Protein AF-T1CDS5-F1 (afdb_monomer_lite)

InterPro domains:
  IPR010998 Integrase/recombinase, N-terminal [G3DSA:1.10.150.130] (103-238)
  IPR011010 DNA breaking-rejoining enzyme, catalytic core [SSF56349] (109-264)

Structure (mmCIF, N/CA/C/O backbone):
data_AF-T1CDS5-F1
#
_entry.id   AF-T1CDS5-F1
#
loop_
_atom_site.group_PDB
_atom_site.id
_atom_site.type_symbol
_atom_site.label_atom_id
_atom_site.label_alt_id
_atom_site.label_comp_id
_atom_site.label_asym_id
_atom_site.label_entity_id
_atom_site.label_seq_id
_atom_site.pdbx_PDB_ins_code
_atom_site.Cartn_x
_atom_site.Cartn_y
_atom_site.Cartn_z
_atom_site.occupancy
_atom_site.B_iso_or_equiv
_atom_site.auth_seq_id
_atom_site.auth_comp_id
_atom_site.auth_asym_id
_atom_site.auth_atom_id
_atom_site.pdbx_PDB_model_num
ATOM 1 N N . MET A 1 1 ? -20.587 27.239 33.471 1.00 34.53 1 MET A N 1
ATOM 2 C CA . MET A 1 1 ? -19.613 26.128 33.348 1.00 34.53 1 MET A CA 1
ATOM 3 C C . MET A 1 1 ? -20.374 24.815 33.202 1.00 34.53 1 MET A C 1
ATOM 5 O O . MET A 1 1 ? -21.173 24.496 34.073 1.00 34.53 1 MET A O 1
ATOM 9 N N . ALA A 1 2 ? -20.212 24.091 32.090 1.00 36.53 2 ALA A N 1
ATOM 10 C CA . ALA A 1 2 ? -20.943 22.845 31.849 1.00 36.53 2 ALA A CA 1
ATOM 11 C C . ALA A 1 2 ? -20.457 21.738 32.805 1.00 36.53 2 ALA A C 1
ATOM 13 O O . ALA A 1 2 ? -19.278 21.387 32.801 1.00 36.53 2 ALA A O 1
ATOM 14 N N . ARG A 1 3 ? -21.357 21.190 33.635 1.00 37.50 3 ARG A N 1
ATOM 15 C CA . ARG A 1 3 ? -21.069 20.029 34.494 1.00 37.50 3 ARG A CA 1
ATOM 16 C C . ARG A 1 3 ? -20.672 18.844 33.614 1.00 37.50 3 ARG A C 1
ATOM 18 O O . ARG A 1 3 ? -21.508 18.305 32.890 1.00 37.50 3 ARG A O 1
ATOM 25 N N . ILE A 1 4 ? -19.426 18.392 33.730 1.00 45.84 4 ILE A N 1
ATOM 26 C CA . ILE A 1 4 ? -19.015 17.082 33.223 1.00 45.84 4 ILE A CA 1
ATOM 27 C C . ILE A 1 4 ? -19.778 16.043 34.048 1.00 45.84 4 ILE A C 1
ATOM 29 O O . ILE A 1 4 ? -19.489 15.813 35.222 1.00 45.84 4 ILE A O 1
ATOM 33 N N . ARG A 1 5 ? -20.820 15.453 33.459 1.00 48.72 5 ARG A N 1
ATOM 34 C CA . ARG A 1 5 ? -21.588 14.377 34.088 1.00 48.72 5 ARG A CA 1
ATOM 35 C C . ARG A 1 5 ? -20.645 13.180 34.249 1.00 48.72 5 ARG A C 1
ATOM 37 O O . ARG A 1 5 ? -20.272 12.577 33.246 1.00 48.72 5 ARG A O 1
ATOM 44 N N . LYS A 1 6 ? -20.236 12.850 35.482 1.00 54.59 6 LYS A N 1
ATOM 45 C CA . LYS A 1 6 ? -19.463 11.627 35.764 1.00 54.59 6 LYS A CA 1
ATOM 46 C C . LYS A 1 6 ? -20.231 10.431 35.193 1.00 54.59 6 LYS A C 1
ATOM 48 O O . LYS A 1 6 ? -21.370 10.178 35.590 1.00 54.59 6 LYS A O 1
ATOM 53 N N . SER A 1 7 ? -19.639 9.733 34.227 1.00 61.12 7 SER A N 1
ATOM 54 C CA . SER A 1 7 ? -20.196 8.482 33.713 1.00 61.12 7 SER A CA 1
ATOM 55 C C . SER A 1 7 ? -20.167 7.435 34.823 1.00 61.12 7 SER A C 1
ATOM 57 O O . SER A 1 7 ? -19.166 7.334 35.530 1.00 61.12 7 SER A O 1
ATOM 59 N N . ARG A 1 8 ? -21.243 6.657 34.974 1.00 70.00 8 ARG A N 1
ATOM 60 C CA . ARG A 1 8 ? -21.242 5.494 35.874 1.00 70.00 8 ARG A CA 1
ATOM 61 C C . ARG A 1 8 ? -20.205 4.475 35.394 1.00 70.00 8 ARG A C 1
ATOM 63 O O . ARG A 1 8 ? -20.005 4.347 34.186 1.00 70.00 8 ARG A O 1
ATOM 70 N N . SER A 1 9 ? -19.576 3.780 36.336 1.00 80.38 9 SER A N 1
ATOM 71 C CA . SER A 1 9 ? -18.598 2.736 36.031 1.00 80.38 9 SER A CA 1
ATOM 72 C C . SER A 1 9 ? -19.272 1.540 35.358 1.00 80.38 9 SER A C 1
ATOM 74 O O . SER A 1 9 ? -20.364 1.142 35.764 1.00 80.38 9 SER A O 1
ATOM 76 N N . LEU A 1 10 ? -18.646 1.009 34.307 1.00 88.00 10 LEU A N 1
ATOM 77 C CA . LEU A 1 10 ? -19.082 -0.192 33.572 1.00 88.00 10 LEU A CA 1
ATOM 78 C C . LEU A 1 10 ? -18.045 -1.325 33.655 1.00 88.00 10 LEU A C 1
ATOM 80 O O . LEU A 1 10 ? -18.228 -2.382 33.054 1.00 88.00 10 LEU A O 1
ATOM 84 N N . ASP A 1 11 ? -16.960 -1.082 34.378 1.00 86.50 11 ASP A N 1
ATOM 85 C CA . ASP A 1 11 ? -15.788 -1.936 34.535 1.00 86.50 11 ASP A CA 1
ATOM 86 C C . ASP A 1 11 ? -16.102 -3.253 35.253 1.00 86.50 11 ASP A C 1
ATOM 88 O O . ASP A 1 11 ? -15.735 -4.312 34.744 1.00 86.50 11 ASP A O 1
ATOM 92 N N . SER A 1 12 ? -16.832 -3.213 36.373 1.00 89.69 12 SER A N 1
ATOM 93 C CA . SER A 1 12 ? -17.162 -4.414 37.154 1.00 89.69 12 SER A CA 1
ATOM 94 C C . SER A 1 12 ? -18.574 -4.954 36.903 1.00 89.69 12 SER A C 1
ATOM 96 O O . SER A 1 12 ? -19.494 -4.232 36.502 1.00 89.69 12 SER A O 1
ATOM 98 N N . ARG A 1 13 ? -18.763 -6.252 37.172 1.00 91.44 13 ARG A N 1
ATOM 99 C CA . ARG A 1 13 ? -20.068 -6.928 37.075 1.00 91.44 13 ARG A CA 1
ATOM 100 C C . ARG A 1 13 ? -21.062 -6.351 38.073 1.00 91.44 13 ARG A C 1
ATOM 102 O O . ARG A 1 13 ? -22.216 -6.128 37.723 1.00 91.44 13 ARG A O 1
ATOM 109 N N . GLU A 1 14 ? -20.612 -6.053 39.288 1.00 89.81 14 GLU A N 1
ATOM 110 C CA . GLU A 1 14 ? -21.425 -5.474 40.360 1.00 89.81 14 GLU A CA 1
ATOM 111 C C . GLU A 1 14 ? -21.920 -4.079 39.968 1.00 89.81 14 GLU A C 1
ATOM 113 O O . GLU A 1 14 ? -23.107 -3.773 40.109 1.00 89.81 14 GLU A O 1
ATOM 118 N N . ALA A 1 15 ? -21.035 -3.255 39.394 1.00 90.44 15 ALA A N 1
ATOM 119 C CA . ALA A 1 15 ? -21.387 -1.924 38.913 1.00 90.44 15 ALA A CA 1
ATOM 120 C C . ALA A 1 15 ? -22.470 -1.992 37.828 1.00 90.44 15 ALA A C 1
ATOM 122 O O . ALA A 1 15 ? -23.428 -1.216 37.858 1.00 90.44 15 ALA A O 1
ATOM 123 N N . ARG A 1 16 ? -22.369 -2.960 36.906 1.00 92.00 16 ARG A N 1
ATOM 124 C CA . ARG A 1 16 ? -23.376 -3.194 35.860 1.00 92.00 16 ARG A CA 1
ATOM 125 C C . ARG A 1 16 ? -24.671 -3.798 36.405 1.00 92.00 16 ARG A C 1
ATOM 127 O O . ARG A 1 16 ? -25.761 -3.405 35.976 1.00 92.00 16 ARG A O 1
ATOM 134 N N . ALA A 1 17 ? -24.586 -4.683 37.395 1.00 90.06 17 ALA A N 1
ATOM 135 C CA . ALA A 1 17 ? -25.741 -5.263 38.073 1.00 90.06 17 ALA A CA 1
ATOM 136 C C . ALA A 1 17 ? -26.576 -4.192 38.794 1.00 90.06 17 ALA A C 1
ATOM 138 O O . ALA A 1 17 ? -27.804 -4.244 38.721 1.00 90.06 17 ALA A O 1
ATOM 139 N N . ALA A 1 18 ? -25.944 -3.170 39.377 1.00 90.38 18 ALA A N 1
ATOM 140 C CA . ALA A 1 18 ? -26.623 -2.049 40.033 1.00 90.38 18 ALA A CA 1
ATOM 141 C C . ALA A 1 18 ? -27.353 -1.086 39.067 1.00 90.38 18 ALA A C 1
ATOM 143 O O . ALA A 1 18 ? -28.105 -0.210 39.501 1.00 90.38 18 ALA A O 1
ATOM 144 N N . LEU A 1 19 ? -27.155 -1.207 37.748 1.00 90.00 19 LEU A N 1
ATOM 145 C CA . LEU A 1 19 ? -27.822 -0.352 36.763 1.00 90.00 19 LEU A CA 1
ATOM 146 C C . LEU A 1 19 ? -29.289 -0.750 36.551 1.00 90.00 19 LEU A C 1
ATOM 148 O O . LEU A 1 19 ? -29.650 -1.927 36.545 1.00 90.00 19 LEU A O 1
ATOM 152 N N . SER A 1 20 ? -30.145 0.239 36.305 1.00 89.56 20 SER A N 1
ATOM 153 C CA . SER A 1 20 ? -31.552 0.020 35.958 1.00 89.56 20 SER A CA 1
ATOM 154 C C . SER A 1 20 ? -31.678 -0.453 34.505 1.00 89.56 20 SER A C 1
ATOM 156 O O . SER A 1 20 ? -31.005 0.063 33.615 1.00 89.56 20 SER A O 1
ATOM 158 N N . ALA A 1 21 ? -32.548 -1.423 34.228 1.00 89.44 21 ALA A N 1
ATOM 159 C CA . ALA A 1 21 ? -32.822 -1.812 32.845 1.00 89.44 21 ALA A CA 1
ATOM 160 C C . ALA A 1 21 ? -33.552 -0.673 32.108 1.00 89.44 21 ALA A C 1
ATOM 162 O O . ALA A 1 21 ? -34.511 -0.110 32.632 1.00 89.44 21 ALA A O 1
ATOM 163 N N . ARG A 1 22 ? -33.088 -0.319 30.904 1.00 89.38 22 ARG A N 1
ATOM 164 C CA . ARG A 1 22 ? -33.673 0.738 30.061 1.00 89.38 22 ARG A CA 1
ATOM 165 C C . ARG A 1 22 ? -33.318 0.523 28.586 1.00 89.38 22 ARG A C 1
ATOM 167 O O . ARG A 1 22 ? -32.341 -0.160 28.285 1.00 89.38 22 ARG A O 1
ATOM 174 N N . GLN A 1 23 ? -34.087 1.137 27.685 1.00 86.75 23 GLN A N 1
ATOM 175 C CA . GLN A 1 23 ? -33.856 1.054 26.234 1.00 86.75 23 GLN A CA 1
ATOM 176 C C . GLN A 1 23 ? -32.529 1.713 25.822 1.00 86.75 23 GLN A C 1
ATOM 178 O O . GLN A 1 23 ? -31.729 1.131 25.084 1.00 86.75 23 GLN A O 1
ATOM 183 N N . GLU A 1 24 ? -32.266 2.907 26.358 1.00 90.06 24 GLU A N 1
ATOM 184 C CA . GLU A 1 24 ? -31.061 3.676 26.048 1.00 90.06 24 GLU A CA 1
ATOM 185 C C . GLU A 1 24 ? -29.820 3.059 26.715 1.00 90.06 24 GLU A C 1
ATOM 187 O O . GLU A 1 24 ? -29.781 2.945 27.945 1.00 90.06 24 GLU A O 1
ATOM 192 N N . PRO A 1 25 ? -28.761 2.694 25.976 1.00 94.00 25 PRO A N 1
ATOM 193 C CA . PRO A 1 25 ? -27.558 2.148 26.591 1.00 94.00 25 PRO A CA 1
ATOM 194 C C . PRO A 1 25 ? -26.909 3.115 27.594 1.00 94.00 25 PRO A C 1
ATOM 196 O O . PRO A 1 25 ? -27.050 4.340 27.541 1.00 94.00 25 PRO A O 1
ATOM 199 N N . TYR A 1 26 ? -26.187 2.566 28.561 1.00 93.81 26 TYR A N 1
ATOM 200 C CA . TYR A 1 26 ? -25.276 3.333 29.399 1.00 93.81 26 TYR A CA 1
ATOM 201 C C . TYR A 1 26 ? -23.994 3.572 28.615 1.00 93.81 26 TYR A C 1
ATOM 203 O O . TYR A 1 26 ? -23.205 2.654 28.426 1.00 93.81 26 TYR A O 1
ATOM 211 N N . TRP A 1 27 ? -23.818 4.798 28.131 1.00 93.50 27 TRP A N 1
ATOM 212 C CA . TRP A 1 27 ? -22.658 5.184 27.336 1.00 93.50 27 TRP A CA 1
ATOM 213 C C . TRP A 1 27 ? -21.505 5.669 28.209 1.00 93.50 27 TRP A C 1
ATOM 215 O O . TRP A 1 27 ? -21.685 6.499 29.103 1.00 93.50 27 TRP A O 1
ATOM 225 N N . HIS A 1 28 ? -20.310 5.205 27.876 1.00 92.50 28 HIS A N 1
ATOM 226 C CA . HIS A 1 28 ? -19.036 5.676 28.386 1.00 92.50 28 HIS A CA 1
ATOM 227 C C . HIS A 1 28 ? -18.161 6.095 27.201 1.00 92.50 28 HIS A C 1
ATOM 229 O O . HIS A 1 28 ? -18.086 5.404 26.184 1.00 92.50 28 HIS A O 1
ATOM 235 N N . ARG A 1 29 ? -17.544 7.274 27.290 1.00 92.50 29 ARG A N 1
ATOM 236 C CA . ARG A 1 29 ? -16.698 7.801 26.215 1.00 92.50 29 ARG A CA 1
ATOM 237 C C . ARG A 1 29 ? -15.316 7.168 26.320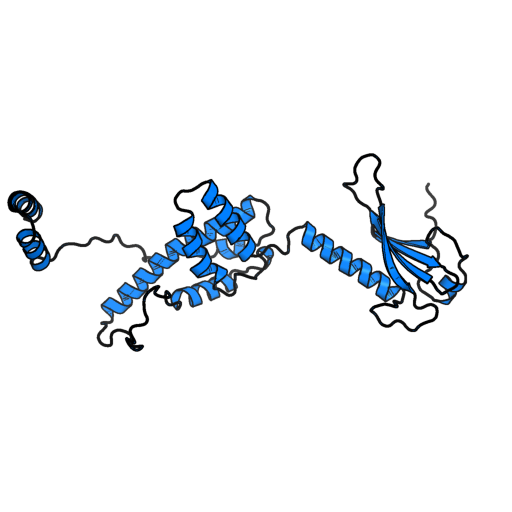 1.00 92.50 29 ARG A C 1
ATOM 239 O O . ARG A 1 29 ? -14.694 7.306 27.364 1.00 92.50 29 ARG A O 1
ATOM 246 N N . ILE A 1 30 ? -14.848 6.541 25.243 1.00 91.69 30 ILE A N 1
ATOM 247 C CA . ILE A 1 30 ? -13.467 6.051 25.148 1.00 91.69 30 ILE A CA 1
ATOM 248 C C . ILE A 1 30 ? -12.582 7.196 24.642 1.00 91.69 30 ILE A C 1
ATOM 250 O O . ILE A 1 30 ? -11.654 7.613 25.322 1.00 91.69 30 ILE A O 1
ATOM 254 N N . GLU A 1 31 ? -12.952 7.775 23.498 1.00 90.25 31 GLU A N 1
ATOM 255 C CA . GLU A 1 31 ? -12.249 8.880 22.837 1.00 90.25 31 GLU A CA 1
ATOM 256 C C . GLU A 1 31 ? -13.256 9.881 22.248 1.00 90.25 31 GLU A C 1
ATOM 258 O O . GLU A 1 31 ? -14.477 9.697 22.318 1.00 90.25 31 GLU A O 1
ATOM 263 N N . GLN A 1 32 ? -12.774 10.986 21.677 1.00 88.88 32 GLN A N 1
ATOM 264 C CA . GLN A 1 32 ? -13.652 11.942 21.009 1.00 88.88 32 GLN A CA 1
ATOM 265 C C . GLN A 1 32 ? -14.406 11.264 19.856 1.00 88.88 32 GLN A C 1
ATOM 267 O O . GLN A 1 32 ? -13.814 10.762 18.910 1.00 88.88 32 GLN A O 1
ATOM 272 N N . GLY A 1 33 ? -15.739 11.251 19.941 1.00 90.50 33 GLY A N 1
ATOM 273 C CA . GLY A 1 33 ? -16.584 10.628 18.924 1.00 90.50 33 GLY A CA 1
ATOM 274 C C . GLY A 1 33 ? -16.651 9.098 18.982 1.00 90.50 33 GLY A C 1
ATOM 275 O O . GLY A 1 33 ? -17.345 8.531 18.145 1.00 90.50 33 GLY A O 1
ATOM 276 N N . LEU A 1 34 ? -16.019 8.428 19.955 1.00 94.94 34 LEU A N 1
ATOM 277 C CA . LEU A 1 34 ? -16.056 6.969 20.113 1.00 94.94 34 LEU A CA 1
ATOM 278 C C . LEU A 1 34 ? -16.478 6.574 21.534 1.00 94.94 34 LEU A C 1
ATOM 280 O O . LEU A 1 34 ? -15.868 6.976 22.527 1.00 94.94 34 LEU A O 1
ATOM 284 N N . PHE A 1 35 ? -17.535 5.773 21.634 1.00 95.19 35 PHE A N 1
ATOM 285 C CA . PHE A 1 35 ? -18.162 5.407 22.901 1.00 95.19 35 PHE A CA 1
ATOM 286 C C . PHE A 1 35 ? -18.392 3.901 22.983 1.00 95.19 35 PHE A C 1
ATOM 288 O O . PHE A 1 35 ? -18.786 3.273 21.999 1.00 95.19 35 PHE A O 1
ATOM 295 N N . ILE A 1 36 ? -18.230 3.357 24.186 1.00 96.19 36 ILE A N 1
ATOM 296 C CA . ILE A 1 36 ? -18.706 2.027 24.562 1.00 96.19 36 ILE A CA 1
ATOM 297 C C . ILE A 1 36 ? -20.038 2.163 25.293 1.00 96.19 36 ILE A C 1
ATOM 299 O O . ILE A 1 36 ? -20.219 3.042 26.134 1.00 96.19 36 ILE A O 1
ATOM 303 N N . GLY A 1 37 ? -20.996 1.322 24.936 1.00 95.56 37 GLY A N 1
ATOM 304 C CA . GLY A 1 37 ? -22.330 1.288 25.512 1.00 95.56 37 GLY A CA 1
ATOM 305 C C . GLY A 1 37 ? -22.596 -0.039 26.186 1.00 95.56 37 GLY A C 1
ATOM 306 O O . GLY A 1 37 ? -22.258 -1.085 25.644 1.00 95.56 37 GLY A O 1
ATOM 307 N N . TYR A 1 38 ? -23.257 -0.002 27.333 1.00 96.19 38 TYR A N 1
ATOM 308 C CA . TYR A 1 38 ? -23.805 -1.186 27.978 1.00 96.19 38 TYR A CA 1
ATOM 309 C C . TYR A 1 38 ? -25.329 -1.112 27.979 1.00 96.19 38 TYR A C 1
ATOM 311 O O . TYR A 1 38 ? -25.913 -0.209 28.585 1.00 96.19 38 TYR A O 1
ATOM 319 N N . ARG A 1 39 ? -25.996 -2.052 27.308 1.00 95.44 39 ARG A N 1
ATOM 320 C CA . ARG A 1 39 ? -27.457 -2.190 27.380 1.00 95.44 39 ARG A CA 1
ATOM 321 C C . ARG A 1 39 ? -27.799 -3.378 28.264 1.00 95.44 39 ARG A C 1
ATOM 323 O O . ARG A 1 39 ? -27.509 -4.517 27.905 1.00 95.44 39 ARG A O 1
ATOM 330 N N . LYS A 1 40 ? -28.441 -3.105 29.400 1.00 93.06 40 LYS A N 1
ATOM 331 C CA . LYS A 1 40 ? -28.923 -4.136 30.321 1.00 93.06 40 LYS A CA 1
ATOM 332 C C . LYS A 1 40 ? -30.217 -4.756 29.796 1.00 93.06 40 LYS A C 1
ATOM 334 O O . LYS A 1 40 ? -31.147 -4.027 29.455 1.00 93.06 40 LYS A O 1
ATOM 339 N N . SER A 1 41 ? -30.290 -6.085 29.782 1.00 87.19 41 SER A N 1
ATOM 340 C CA . SER A 1 41 ? -31.514 -6.841 29.494 1.00 87.19 41 SER A CA 1
ATOM 341 C C . SER A 1 41 ? -31.820 -7.831 30.624 1.00 87.19 41 SER A C 1
ATOM 343 O O . SER A 1 41 ? -31.003 -8.015 31.526 1.00 87.19 41 SER A O 1
ATOM 345 N N . LYS A 1 42 ? -32.991 -8.482 30.572 1.00 81.00 42 LYS A N 1
ATOM 346 C CA . LYS A 1 42 ? -33.364 -9.537 31.532 1.00 81.00 42 LYS A CA 1
ATOM 347 C C . LYS A 1 42 ? -32.460 -10.777 31.445 1.00 81.00 42 LYS A C 1
ATOM 349 O O . LYS A 1 42 ? -32.324 -11.474 32.438 1.00 81.00 42 LYS A O 1
ATOM 354 N N . ALA A 1 43 ? -31.848 -11.035 30.287 1.00 79.38 43 ALA A N 1
ATOM 355 C CA . ALA A 1 43 ? -31.017 -12.215 30.025 1.00 79.38 43 ALA A CA 1
ATOM 356 C C . ALA A 1 43 ? -29.501 -11.945 30.152 1.00 79.38 43 ALA A C 1
ATOM 358 O O . ALA A 1 43 ? -28.688 -12.790 29.787 1.00 79.38 43 ALA A O 1
ATOM 359 N N . GLY A 1 44 ? -29.113 -10.759 30.629 1.00 82.81 44 GLY A N 1
ATOM 360 C CA . GLY A 1 44 ? -27.726 -10.287 30.656 1.00 82.81 44 GLY A CA 1
ATOM 361 C C . GLY A 1 44 ? -27.511 -9.059 29.775 1.00 82.81 44 GLY A C 1
ATOM 362 O O . GLY A 1 44 ? -28.362 -8.683 28.960 1.00 82.81 44 GLY A O 1
ATOM 363 N N . GLY A 1 45 ? -26.398 -8.366 29.980 1.00 92.75 45 GLY A N 1
ATOM 364 C CA . GLY A 1 45 ? -26.085 -7.156 29.239 1.00 92.75 45 GLY A CA 1
ATOM 365 C C . GLY A 1 45 ? -25.400 -7.397 27.898 1.00 92.75 45 GLY A C 1
ATOM 366 O O . GLY A 1 45 ? -24.833 -8.455 27.627 1.00 92.75 45 GLY A O 1
ATOM 367 N N . ARG A 1 46 ? -25.437 -6.372 27.046 1.00 95.88 46 ARG A N 1
ATOM 368 C CA . ARG A 1 46 ? -24.756 -6.354 25.749 1.00 95.88 46 ARG A CA 1
ATOM 369 C C . ARG A 1 46 ? -23.867 -5.127 25.627 1.00 95.88 46 ARG A C 1
ATOM 371 O O . ARG A 1 46 ? -24.286 -4.025 25.988 1.00 95.88 46 ARG A O 1
ATOM 378 N N . TRP A 1 47 ? -22.683 -5.321 25.058 1.00 97.31 47 TRP A N 1
ATOM 379 C CA . TRP A 1 47 ? -21.799 -4.248 24.631 1.00 97.31 47 TRP A CA 1
ATOM 380 C C . TRP A 1 47 ? -22.241 -3.693 23.280 1.00 97.31 47 TRP A C 1
ATOM 382 O O . TRP A 1 47 ? -22.536 -4.435 22.340 1.00 97.31 47 TRP A O 1
ATOM 392 N N . LEU A 1 48 ? -22.257 -2.372 23.179 1.00 97.19 48 LEU A N 1
ATOM 393 C CA . LEU A 1 48 ? -22.480 -1.617 21.957 1.00 97.19 48 LEU A CA 1
ATOM 394 C C . LEU A 1 48 ? -21.306 -0.670 21.739 1.00 97.19 48 LEU A C 1
ATOM 396 O O . LEU A 1 48 ? -20.647 -0.243 22.684 1.00 97.19 48 LEU A O 1
ATOM 400 N N . VAL A 1 49 ? -21.077 -0.302 20.489 1.00 96.88 49 VAL A N 1
ATOM 401 C CA . VAL A 1 49 ? -20.182 0.786 20.112 1.00 96.88 49 VAL A CA 1
ATOM 402 C C . VAL A 1 49 ? -21.009 1.882 19.466 1.00 96.88 49 VAL A C 1
ATOM 404 O O . VAL A 1 49 ? -21.909 1.596 18.678 1.00 96.88 49 VAL A O 1
ATOM 407 N N . ARG A 1 50 ? -20.705 3.136 19.796 1.00 95.38 50 ARG A N 1
ATOM 408 C CA . ARG A 1 50 ? -21.257 4.301 19.110 1.00 95.38 50 ARG A CA 1
ATOM 409 C C . ARG A 1 50 ? -20.130 5.161 18.577 1.00 95.38 50 ARG A C 1
ATOM 411 O O . ARG A 1 50 ? -19.247 5.560 19.335 1.00 95.38 50 ARG A O 1
ATOM 418 N N . ARG A 1 51 ? -20.183 5.460 17.281 1.00 92.81 51 ARG A N 1
ATOM 419 C CA . ARG A 1 51 ? -19.176 6.262 16.584 1.00 92.81 51 ARG A CA 1
ATOM 420 C C . ARG A 1 51 ? -19.810 7.473 15.917 1.00 92.81 51 ARG A C 1
ATOM 422 O O . ARG A 1 51 ? -20.853 7.357 15.281 1.00 92.81 51 ARG A O 1
ATOM 429 N N . TYR A 1 52 ? -19.160 8.619 16.061 1.00 91.06 52 TYR A N 1
ATOM 430 C CA . TYR A 1 52 ? -19.493 9.849 15.360 1.00 91.06 52 TYR A CA 1
ATOM 431 C C . TYR A 1 52 ? -19.150 9.733 13.872 1.00 91.06 52 TYR A C 1
ATOM 433 O O . TYR A 1 52 ? -18.059 9.289 13.514 1.00 91.06 52 TYR A O 1
ATOM 441 N N . ARG A 1 53 ? -20.072 10.154 13.010 1.00 87.69 53 ARG A N 1
ATOM 442 C CA . ARG A 1 53 ? -19.887 10.241 11.563 1.00 87.69 53 ARG A CA 1
ATOM 443 C C . ARG A 1 53 ? -19.798 11.712 11.157 1.00 87.69 53 ARG A C 1
ATOM 445 O O . ARG A 1 53 ? -20.832 12.375 11.102 1.00 87.69 53 ARG A O 1
ATOM 452 N N . PRO A 1 54 ? -18.592 12.235 10.870 1.00 79.88 54 PRO A N 1
ATOM 453 C CA . PRO A 1 54 ? -18.431 13.636 10.484 1.00 79.88 54 PRO A CA 1
ATOM 454 C C . PRO A 1 54 ? -19.047 13.952 9.114 1.00 79.88 54 PRO A C 1
ATOM 456 O O . PRO A 1 54 ? -19.417 15.093 8.875 1.00 79.88 54 PRO A O 1
ATOM 459 N N . THR A 1 55 ? -19.178 12.952 8.240 1.00 85.25 55 THR A N 1
ATOM 460 C CA . THR A 1 55 ? -19.683 13.078 6.864 1.00 85.25 55 THR A CA 1
ATOM 461 C C . THR A 1 55 ? -21.176 12.761 6.719 1.00 85.25 55 THR A C 1
ATOM 463 O O . THR A 1 55 ? -21.644 12.581 5.600 1.00 85.25 55 THR A O 1
ATOM 466 N N . ALA A 1 56 ? -21.922 12.646 7.825 1.00 81.69 56 ALA A N 1
ATOM 467 C CA . ALA A 1 56 ? -23.360 12.372 7.778 1.00 81.69 56 ALA A CA 1
ATOM 468 C C . ALA A 1 56 ? -24.106 13.501 7.046 1.00 81.69 56 ALA A C 1
ATOM 470 O O . ALA A 1 56 ? -23.873 14.682 7.327 1.00 81.69 56 ALA A O 1
ATOM 471 N N . ALA A 1 57 ? -24.997 13.139 6.120 1.00 83.56 57 ALA A N 1
ATOM 472 C CA . ALA A 1 57 ? -25.768 14.114 5.356 1.00 83.56 57 ALA A CA 1
ATOM 473 C C . ALA A 1 57 ? -26.774 14.865 6.258 1.00 83.56 57 ALA A C 1
ATOM 475 O O . ALA A 1 57 ? -27.135 14.377 7.337 1.00 83.56 57 ALA A O 1
ATOM 476 N N . PRO A 1 58 ? -27.266 16.051 5.850 1.00 83.94 58 PRO A N 1
ATOM 477 C CA . PRO A 1 58 ? -28.344 16.728 6.565 1.00 83.94 58 PRO A CA 1
ATOM 478 C C . PRO A 1 58 ? -29.561 15.804 6.728 1.00 83.94 58 PRO A C 1
ATOM 480 O O . PRO A 1 58 ? -30.074 15.272 5.750 1.00 83.94 58 PRO A O 1
ATOM 483 N N . GLY A 1 59 ? -30.016 15.607 7.969 1.00 83.06 59 GLY A N 1
ATOM 484 C CA . GLY A 1 59 ? -31.129 14.705 8.297 1.00 83.06 59 GLY A CA 1
ATOM 485 C C . GLY A 1 59 ? -30.717 13.283 8.696 1.00 83.06 59 GLY A C 1
ATOM 486 O O . GLY A 1 59 ? -31.537 12.559 9.256 1.00 83.06 59 GLY A O 1
ATOM 487 N N . GLU A 1 60 ? -29.456 12.889 8.502 1.00 86.94 60 GLU A N 1
ATOM 488 C CA . GLU A 1 60 ? -28.944 11.603 8.981 1.00 86.94 60 GLU A CA 1
ATOM 489 C C . GLU A 1 60 ? -28.438 11.678 10.426 1.00 86.94 60 GLU A C 1
ATOM 491 O O . GLU A 1 60 ? -27.963 12.711 10.915 1.00 86.94 60 GLU A O 1
ATOM 496 N N . SER A 1 61 ? -28.489 10.541 11.128 1.00 86.69 61 SER A N 1
ATOM 497 C CA . SER A 1 61 ? -27.888 10.441 12.456 1.00 86.69 61 SER A CA 1
ATOM 498 C C . SER A 1 61 ? -26.374 10.648 12.372 1.00 86.69 61 SER A C 1
ATOM 500 O O . SER A 1 61 ? -25.650 9.872 11.746 1.00 86.69 61 SER A O 1
ATOM 502 N N . ARG A 1 62 ? -25.873 11.644 13.110 1.00 90.25 62 ARG A N 1
ATOM 503 C CA . ARG A 1 62 ? -24.430 11.895 13.287 1.00 90.25 62 ARG A CA 1
ATOM 504 C C . ARG A 1 62 ? -23.712 10.793 14.064 1.00 90.25 62 ARG A C 1
ATOM 506 O O . ARG A 1 62 ? -22.495 10.848 14.220 1.00 90.25 62 ARG A O 1
ATOM 513 N N . TYR A 1 63 ? -24.445 9.812 14.578 1.00 90.94 63 TYR A N 1
ATOM 514 C CA . TYR A 1 63 ? -23.898 8.664 15.277 1.00 90.94 63 TYR A CA 1
ATOM 515 C C . TYR A 1 63 ? -24.398 7.371 14.661 1.00 90.94 63 TYR A C 1
ATOM 517 O O . TYR A 1 63 ? -25.587 7.230 14.376 1.00 90.94 63 TYR A O 1
ATOM 525 N N . VAL A 1 64 ? -23.496 6.403 14.537 1.00 91.94 64 VAL A N 1
ATOM 526 C CA . VAL A 1 64 ? -23.881 5.022 14.268 1.00 91.94 64 VAL A CA 1
ATOM 527 C C . VAL A 1 64 ? -23.545 4.132 15.434 1.00 91.94 64 VAL A C 1
ATOM 529 O O . VAL A 1 64 ? -22.438 4.160 15.975 1.00 91.94 64 VAL A O 1
ATOM 532 N N . GLU A 1 65 ? -24.559 3.366 15.807 1.00 94.62 65 GLU A N 1
ATOM 533 C CA . GLU A 1 65 ? -24.543 2.417 16.897 1.00 94.62 65 GLU A CA 1
ATOM 534 C C . GLU A 1 65 ? -24.514 1.007 16.325 1.00 94.62 65 GLU A C 1
ATOM 536 O O . GLU A 1 65 ? -25.231 0.686 15.377 1.00 94.62 65 GLU A O 1
ATOM 541 N N . ARG A 1 66 ? -23.678 0.153 16.905 1.00 95.50 66 ARG A N 1
ATOM 542 C CA . ARG A 1 66 ? -23.569 -1.249 16.515 1.00 95.50 66 ARG A CA 1
ATOM 543 C C . ARG A 1 66 ? -23.438 -2.111 17.757 1.00 95.50 66 ARG A C 1
ATOM 545 O O . ARG A 1 66 ? -22.722 -1.767 18.694 1.00 95.50 66 ARG A O 1
ATOM 552 N N . ALA A 1 67 ? -24.109 -3.254 17.754 1.00 95.56 67 ALA A N 1
ATOM 553 C CA . ALA A 1 67 ? -23.884 -4.286 18.752 1.00 95.56 67 ALA A CA 1
ATOM 554 C C . ALA A 1 67 ? -22.478 -4.891 18.595 1.00 95.56 67 ALA A C 1
ATOM 556 O O . ALA A 1 67 ? -22.097 -5.285 17.493 1.00 95.56 67 ALA A O 1
ATOM 557 N N . LEU A 1 68 ? -21.728 -4.985 19.694 1.00 95.12 68 LEU A N 1
ATOM 558 C CA . LEU A 1 68 ? -20.359 -5.502 19.708 1.00 95.12 68 LEU A CA 1
ATOM 559 C C . LEU A 1 68 ? -20.303 -6.973 20.136 1.00 95.12 68 LEU A C 1
ATOM 561 O O . LEU A 1 68 ? -19.823 -7.807 19.377 1.00 95.12 68 LEU A O 1
ATOM 565 N N . ALA A 1 69 ? -20.777 -7.277 21.347 1.00 95.94 69 ALA A N 1
ATOM 566 C CA . ALA A 1 69 ? -20.667 -8.592 21.986 1.00 95.94 69 ALA A CA 1
ATOM 567 C C . ALA A 1 69 ? -21.609 -8.690 23.197 1.00 95.94 69 ALA A C 1
ATOM 569 O O . ALA A 1 69 ? -22.167 -7.677 23.627 1.00 95.94 69 ALA A O 1
ATOM 570 N N . LEU A 1 70 ? -21.784 -9.883 23.760 1.00 96.50 70 LEU A N 1
ATOM 571 C CA . LEU A 1 70 ? -22.426 -10.058 25.064 1.00 96.50 70 LEU A CA 1
ATOM 572 C C . LEU A 1 70 ? -21.476 -9.610 26.183 1.00 96.50 70 LEU A C 1
ATOM 574 O O . LEU A 1 70 ? -20.257 -9.713 26.046 1.00 96.50 70 LEU A O 1
ATOM 578 N N . ALA A 1 71 ? -22.034 -9.099 27.278 1.00 95.94 71 ALA A N 1
ATOM 579 C CA . ALA A 1 71 ? -21.260 -8.781 28.470 1.00 95.94 71 ALA A CA 1
ATOM 580 C C . ALA A 1 71 ? -21.061 -10.029 29.335 1.00 95.94 71 ALA A C 1
ATOM 582 O O . ALA A 1 71 ? -21.926 -10.907 29.398 1.00 95.94 71 ALA A O 1
ATOM 583 N N . ASP A 1 72 ? -19.947 -10.077 30.055 1.00 94.94 72 ASP A N 1
ATOM 584 C CA . ASP A 1 72 ? -19.582 -11.165 30.961 1.00 94.94 72 ASP A CA 1
ATOM 585 C C . ASP A 1 72 ? -20.396 -11.173 32.273 1.00 94.94 72 ASP A C 1
ATOM 587 O O . ASP A 1 72 ? -19.902 -11.561 33.320 1.00 94.94 72 ASP A O 1
ATOM 591 N N . ASP A 1 73 ? -21.659 -10.748 32.259 1.00 91.69 73 ASP A N 1
ATOM 592 C CA . ASP A 1 73 ? -22.461 -10.601 33.483 1.00 91.69 73 ASP A CA 1
ATOM 593 C C . ASP A 1 73 ? -22.822 -11.958 34.115 1.00 91.69 73 ASP A C 1
ATOM 595 O O . ASP A 1 73 ? -22.824 -12.100 35.336 1.00 91.69 73 ASP A O 1
ATOM 599 N N . HIS A 1 74 ? -23.105 -12.964 33.280 1.00 88.94 74 HIS A N 1
ATOM 600 C CA . HIS A 1 74 ? -23.516 -14.309 33.716 1.00 88.94 74 HIS A CA 1
ATOM 601 C C . HIS A 1 74 ? -22.615 -15.428 33.185 1.00 88.94 74 HIS A C 1
ATOM 603 O O . HIS A 1 74 ? -22.685 -16.559 33.656 1.00 88.94 74 HIS A O 1
ATOM 609 N N . ARG A 1 75 ? -21.760 -15.126 32.204 1.00 89.12 75 ARG A N 1
ATOM 610 C CA . ARG A 1 75 ? -20.810 -16.066 31.601 1.00 89.12 75 ARG A CA 1
ATOM 611 C C . ARG A 1 75 ? -19.395 -15.542 31.800 1.00 89.12 75 ARG A C 1
ATOM 613 O O . ARG A 1 75 ? -19.176 -14.336 31.910 1.00 89.12 75 ARG A O 1
ATOM 620 N N . LYS A 1 76 ? -18.420 -16.446 31.871 1.00 91.69 76 LYS A N 1
ATOM 621 C CA . LYS A 1 76 ? -17.009 -16.053 31.809 1.00 91.69 76 LYS A CA 1
ATOM 622 C C . LYS A 1 76 ? -16.720 -15.503 30.411 1.00 91.69 76 LYS A C 1
ATOM 624 O O . LYS A 1 76 ? -17.259 -16.023 29.436 1.00 91.69 76 LYS A O 1
ATOM 629 N N . ALA A 1 77 ? -15.898 -14.463 30.336 1.00 93.75 77 ALA A N 1
ATOM 630 C CA . ALA A 1 77 ? -15.477 -13.913 29.061 1.00 93.75 77 ALA A CA 1
ATOM 631 C C . ALA A 1 77 ? -14.650 -14.947 28.277 1.00 93.75 77 ALA A C 1
ATOM 633 O O . ALA A 1 77 ? -13.727 -15.552 28.829 1.00 93.75 77 ALA A O 1
ATOM 634 N N . ASP A 1 78 ? -15.004 -15.147 27.011 1.00 93.25 78 ASP A N 1
ATOM 635 C CA . ASP A 1 78 ? -14.334 -16.063 26.079 1.00 93.25 78 ASP A CA 1
ATOM 636 C C . ASP A 1 78 ? -13.440 -15.320 25.072 1.00 93.25 78 ASP A C 1
ATOM 638 O O . ASP A 1 78 ? -12.673 -15.944 24.342 1.00 93.25 78 ASP A O 1
ATOM 642 N N . GLY A 1 79 ? -13.503 -13.984 25.055 1.00 91.75 79 GLY A N 1
ATOM 643 C CA . GLY A 1 79 ? -12.721 -13.138 24.155 1.00 91.75 79 GLY A CA 1
ATOM 644 C C . GLY A 1 79 ? -13.282 -13.041 22.732 1.00 91.75 79 GLY A C 1
ATOM 645 O O . GLY A 1 79 ? -12.717 -12.313 21.914 1.00 91.75 79 GLY A O 1
ATOM 646 N N . VAL A 1 80 ? -14.399 -13.711 22.430 1.00 91.25 80 VAL A N 1
ATOM 647 C CA . VAL A 1 80 ? -15.004 -13.766 21.091 1.00 91.25 80 VAL A CA 1
ATOM 648 C C . VAL A 1 80 ? -16.444 -13.246 21.114 1.00 91.25 80 VAL A C 1
ATOM 650 O O . VAL A 1 80 ? -16.714 -12.181 20.544 1.00 91.25 80 VAL A O 1
ATOM 653 N N . GLU A 1 81 ? -17.350 -13.968 21.780 1.00 93.56 81 GLU A N 1
ATOM 654 C CA . GLU A 1 81 ? -18.786 -13.669 21.867 1.00 93.56 81 GLU A CA 1
ATOM 655 C C . GLU A 1 81 ? -19.157 -12.970 23.175 1.00 93.56 81 GLU A C 1
ATOM 657 O O . GLU A 1 81 ? -20.014 -12.078 23.179 1.00 93.56 81 GLU A O 1
ATOM 662 N N . VAL A 1 82 ? -18.517 -13.371 24.276 1.00 95.88 82 VAL A N 1
ATOM 663 C CA . VAL A 1 82 ? -18.693 -12.803 25.612 1.00 95.88 82 VAL A CA 1
ATOM 664 C C . VAL A 1 82 ? -17.417 -12.074 25.993 1.00 95.88 82 VAL A C 1
ATOM 666 O O . VAL A 1 82 ? -16.356 -12.682 26.137 1.00 95.88 82 VAL A O 1
ATOM 669 N N . LEU A 1 83 ? -17.532 -10.765 26.189 1.00 96.44 83 LEU A N 1
ATOM 670 C CA . LEU A 1 83 ? -16.406 -9.904 26.524 1.00 96.44 83 LEU A CA 1
ATOM 671 C C . LEU A 1 83 ? -16.606 -9.281 27.899 1.00 96.44 83 LEU A C 1
ATOM 673 O O . LEU A 1 83 ? -17.702 -8.820 28.236 1.00 96.44 83 LEU A O 1
ATOM 677 N N . ASP A 1 84 ? -15.522 -9.201 28.661 1.00 95.88 84 ASP A N 1
ATOM 678 C CA . ASP A 1 84 ? -15.451 -8.258 29.772 1.00 95.88 84 ASP A CA 1
ATOM 679 C C . ASP A 1 84 ? -15.286 -6.813 29.258 1.00 95.88 84 ASP A C 1
ATOM 681 O O . ASP A 1 84 ? -15.120 -6.564 28.058 1.00 95.88 84 ASP A O 1
ATOM 685 N N . PHE A 1 85 ? -15.367 -5.833 30.162 1.00 94.56 85 PHE A N 1
ATOM 686 C CA . PHE A 1 85 ? -15.257 -4.418 29.795 1.00 94.56 85 PHE A CA 1
ATOM 687 C C . PHE A 1 85 ? -13.918 -4.085 29.119 1.00 94.56 85 PHE A C 1
ATOM 689 O O . PHE A 1 85 ? -13.897 -3.366 28.118 1.00 94.56 85 PHE A O 1
ATOM 696 N N . GLY A 1 86 ? -12.808 -4.623 29.630 1.00 94.69 86 GLY A N 1
ATOM 697 C CA . GLY A 1 86 ? -11.473 -4.356 29.097 1.00 94.69 86 GLY A CA 1
ATOM 698 C C . GLY A 1 86 ? -11.280 -4.949 27.701 1.00 94.69 86 GLY A C 1
ATOM 699 O O . GLY A 1 86 ? -10.750 -4.285 26.807 1.00 94.69 86 GLY A O 1
ATOM 700 N N . GLN A 1 87 ? -11.767 -6.169 27.481 1.00 96.12 87 GLN A N 1
ATOM 701 C CA . GLN A 1 87 ? -11.780 -6.832 26.180 1.00 96.12 87 GLN A CA 1
ATOM 702 C C . GLN A 1 87 ? -12.672 -6.092 25.178 1.00 96.12 87 GLN A C 1
ATOM 704 O O . GLN A 1 87 ? -12.257 -5.868 24.041 1.00 96.12 87 GLN A O 1
ATOM 709 N N . ALA A 1 88 ? -13.863 -5.653 25.595 1.00 96.38 88 ALA A N 1
ATOM 710 C CA . ALA A 1 88 ? -14.761 -4.864 24.755 1.00 96.38 88 ALA A CA 1
ATOM 711 C C . ALA A 1 88 ? -14.134 -3.517 24.362 1.00 96.38 88 ALA A C 1
ATOM 713 O O . ALA A 1 88 ? -14.158 -3.146 23.186 1.00 96.38 88 ALA A O 1
ATOM 714 N N . GLN A 1 89 ? -13.514 -2.810 25.312 1.00 95.25 89 GLN A N 1
ATOM 715 C CA . GLN A 1 89 ? -12.807 -1.557 25.044 1.00 95.25 89 GLN A CA 1
ATOM 716 C C . GLN A 1 89 ? -11.640 -1.767 24.072 1.00 95.25 89 GLN A C 1
ATOM 718 O O . GLN A 1 89 ? -11.509 -1.016 23.105 1.00 95.25 89 GLN A O 1
ATOM 723 N N . ARG A 1 90 ? -10.819 -2.804 24.285 1.00 95.62 90 ARG A N 1
ATOM 724 C CA . ARG A 1 90 ? -9.695 -3.124 23.397 1.00 95.62 90 ARG A CA 1
ATOM 725 C C . ARG A 1 90 ? -10.169 -3.467 21.989 1.00 95.62 90 ARG A C 1
ATOM 727 O O . ARG A 1 90 ? -9.623 -2.924 21.038 1.00 95.62 90 ARG A O 1
ATOM 734 N N . LYS A 1 91 ? -11.223 -4.276 21.855 1.00 95.69 91 LYS A N 1
ATOM 735 C CA . LYS A 1 91 ? -11.825 -4.616 20.558 1.00 95.69 91 LYS A CA 1
ATOM 736 C C . LYS A 1 91 ? -12.307 -3.371 19.810 1.00 95.69 91 LYS A C 1
ATOM 738 O O . LYS A 1 91 ? -12.001 -3.219 18.634 1.00 95.69 91 LYS A O 1
ATOM 743 N N . ILE A 1 92 ? -12.990 -2.449 20.497 1.00 95.38 92 ILE A N 1
ATOM 744 C CA . ILE A 1 92 ? -13.436 -1.176 19.905 1.00 95.38 92 ILE A CA 1
ATOM 745 C C . ILE A 1 92 ? -12.250 -0.342 19.403 1.00 95.38 92 ILE A C 1
ATOM 747 O O . ILE A 1 92 ? -12.319 0.205 18.304 1.00 95.38 92 ILE A O 1
ATOM 751 N N . LEU A 1 93 ? -11.181 -0.229 20.196 1.00 94.75 93 LEU A N 1
ATOM 752 C CA . LEU A 1 93 ? -9.986 0.532 19.821 1.00 94.75 93 LEU A CA 1
ATOM 753 C C . LEU A 1 93 ? -9.239 -0.111 18.644 1.00 94.75 93 LEU A C 1
ATOM 755 O O . LEU A 1 93 ? -8.834 0.602 17.729 1.00 94.75 93 LEU A O 1
ATOM 759 N N . THR A 1 94 ? -9.107 -1.439 18.621 1.00 93.94 94 THR A N 1
ATOM 760 C CA . THR A 1 94 ? -8.496 -2.171 17.501 1.00 93.94 94 THR A CA 1
ATOM 761 C C . THR A 1 94 ? -9.284 -1.966 16.209 1.00 93.94 94 THR A C 1
ATOM 763 O O . THR A 1 94 ? -8.709 -1.507 15.225 1.00 93.94 94 THR A O 1
ATOM 766 N N . GLU A 1 95 ? -10.604 -2.180 16.225 1.00 92.06 95 GLU A N 1
ATOM 767 C CA . GLU A 1 95 ? -11.455 -1.928 15.052 1.00 92.06 95 GLU A CA 1
ATOM 768 C C . GLU A 1 95 ? -11.387 -0.454 14.606 1.00 92.06 95 GLU A C 1
ATOM 770 O O . GLU A 1 95 ? -11.460 -0.144 13.416 1.00 92.06 95 GLU A O 1
ATOM 775 N N . ALA A 1 96 ? -11.250 0.485 15.551 1.00 89.69 96 ALA A N 1
ATOM 776 C CA . ALA A 1 96 ? -11.094 1.901 15.237 1.00 89.69 96 ALA A CA 1
ATOM 777 C C . ALA A 1 96 ? -9.784 2.211 14.518 1.00 89.69 96 ALA A C 1
ATOM 779 O O . ALA A 1 96 ? -9.802 2.973 13.551 1.00 89.69 96 ALA A O 1
ATOM 780 N N . ALA A 1 97 ? -8.682 1.633 14.990 1.00 88.31 97 ALA A N 1
ATOM 781 C CA . ALA A 1 97 ? -7.376 1.781 14.373 1.00 88.31 97 ALA A CA 1
ATOM 782 C C . ALA A 1 97 ? -7.361 1.163 12.969 1.00 88.31 97 ALA A C 1
ATOM 784 O O . ALA A 1 97 ? -6.912 1.810 12.029 1.00 88.31 97 ALA A O 1
ATOM 785 N N . GLU A 1 98 ? -7.924 -0.035 12.799 1.00 86.50 98 GLU A N 1
ATOM 786 C CA . GLU A 1 98 ? -8.037 -0.705 11.497 1.00 86.50 98 GLU A CA 1
ATOM 787 C C . GLU A 1 98 ? -8.832 0.133 10.489 1.00 86.50 98 GLU A C 1
ATOM 789 O O . GLU A 1 98 ? -8.370 0.363 9.373 1.00 86.50 98 GLU A O 1
ATOM 794 N N . GLN A 1 99 ? -9.985 0.673 10.898 1.00 85.44 99 GLN A N 1
ATOM 795 C CA . GLN A 1 99 ? -10.783 1.564 10.049 1.00 85.44 99 GLN A CA 1
ATOM 796 C C . GLN A 1 99 ? -10.039 2.852 9.684 1.00 85.44 99 GLN A C 1
ATOM 798 O O . GLN A 1 99 ? -10.185 3.343 8.567 1.00 85.44 99 GLN A O 1
ATOM 803 N N . ALA A 1 100 ? -9.251 3.413 10.605 1.00 83.94 100 ALA A N 1
ATOM 804 C CA . ALA A 1 100 ? -8.450 4.603 10.332 1.00 83.94 100 ALA A CA 1
ATOM 805 C C . ALA A 1 100 ? -7.304 4.307 9.348 1.00 83.94 100 ALA A C 1
ATOM 807 O O . ALA A 1 100 ? -7.068 5.093 8.430 1.00 83.94 100 ALA A O 1
ATOM 808 N N . ILE A 1 101 ? -6.629 3.164 9.500 1.00 81.38 101 ILE A N 1
ATOM 809 C CA . ILE A 1 101 ? -5.586 2.692 8.577 1.00 81.38 101 ILE A CA 1
ATOM 810 C C . ILE A 1 101 ? -6.175 2.509 7.176 1.00 81.38 101 ILE A C 1
ATOM 812 O O . ILE A 1 101 ? -5.613 3.028 6.211 1.00 81.38 101 ILE A O 1
ATOM 816 N N . GLU A 1 102 ? -7.331 1.855 7.072 1.00 80.56 102 GLU A N 1
ATOM 817 C CA . GLU A 1 102 ? -8.012 1.641 5.795 1.00 80.56 102 GLU A CA 1
ATOM 818 C C . GLU A 1 102 ? -8.428 2.969 5.147 1.00 80.56 102 GLU A C 1
ATOM 820 O O . GLU A 1 102 ? -8.062 3.249 4.008 1.00 80.56 102 GLU A O 1
ATOM 825 N N . ALA A 1 103 ? -9.102 3.847 5.899 1.00 81.19 103 ALA A N 1
ATOM 826 C CA . ALA A 1 103 ? -9.546 5.148 5.399 1.00 81.19 103 ALA A CA 1
ATOM 827 C C . ALA A 1 103 ? -8.383 6.071 4.996 1.00 81.19 103 ALA A C 1
ATOM 829 O O . ALA A 1 103 ? -8.528 6.882 4.085 1.00 81.19 103 ALA A O 1
ATOM 830 N N . SER A 1 104 ? -7.228 5.954 5.657 1.00 80.38 104 SER A N 1
ATOM 831 C CA . SER A 1 104 ? -6.023 6.713 5.296 1.00 80.38 104 SER A CA 1
ATOM 832 C C . SER A 1 104 ? -5.312 6.181 4.047 1.00 80.38 104 SER A C 1
ATOM 834 O O . SER A 1 104 ? -4.413 6.845 3.537 1.00 80.38 104 SER A O 1
ATOM 836 N N . GLY A 1 105 ? -5.680 4.993 3.554 1.00 84.19 105 GLY A N 1
ATOM 837 C CA . GLY A 1 105 ? -4.995 4.333 2.446 1.00 84.19 105 GLY A CA 1
ATOM 838 C C . GLY A 1 105 ? -3.608 3.800 2.815 1.00 84.19 105 GLY A C 1
ATOM 839 O O . GLY A 1 105 ? -2.806 3.528 1.929 1.00 84.19 105 GLY A O 1
ATOM 840 N N . GLN A 1 106 ? -3.288 3.634 4.102 1.00 84.12 106 GLN A N 1
ATOM 841 C CA . GLN A 1 106 ? -1.984 3.104 4.531 1.00 84.12 106 GLN A CA 1
ATOM 842 C C . GLN A 1 106 ? -1.752 1.646 4.100 1.00 84.12 106 GLN A C 1
ATOM 844 O O . GLN A 1 106 ? -0.607 1.205 4.007 1.00 84.12 106 GLN A O 1
ATOM 849 N N . ASN A 1 107 ? -2.824 0.909 3.796 1.00 88.94 107 ASN A N 1
ATOM 850 C CA . ASN A 1 107 ? -2.750 -0.435 3.227 1.00 88.94 107 ASN A CA 1
ATOM 851 C C . ASN A 1 107 ? -2.356 -0.461 1.741 1.00 88.94 107 ASN A C 1
ATOM 853 O O . ASN A 1 107 ? -2.135 -1.545 1.214 1.00 88.94 107 ASN A O 1
ATOM 857 N N . PHE A 1 108 ? -2.228 0.694 1.079 1.00 93.38 108 PHE A N 1
ATOM 858 C CA . PHE A 1 108 ? -1.928 0.778 -0.348 1.00 93.38 108 PHE A CA 1
ATOM 859 C C . PHE A 1 108 ? -0.567 0.149 -0.681 1.00 93.38 108 PHE A C 1
ATOM 861 O O . PHE A 1 108 ? 0.480 0.558 -0.165 1.00 93.38 108 PHE A O 1
ATOM 868 N N . THR A 1 109 ? -0.578 -0.869 -1.537 1.00 97.06 109 THR A N 1
ATOM 869 C CA . THR A 1 109 ? 0.590 -1.691 -1.874 1.00 97.06 109 THR A CA 1
ATOM 870 C C . THR A 1 109 ? 1.254 -1.273 -3.184 1.00 97.06 109 THR A C 1
ATOM 872 O O . THR A 1 109 ? 0.723 -0.489 -3.973 1.00 97.06 109 THR A O 1
ATOM 875 N N . VAL A 1 110 ? 2.441 -1.823 -3.456 1.00 97.44 110 VAL A N 1
ATOM 876 C CA . VAL A 1 110 ? 3.085 -1.688 -4.774 1.00 97.44 110 VAL A CA 1
ATOM 877 C C . VAL A 1 110 ? 2.218 -2.303 -5.878 1.00 97.44 110 VAL A C 1
ATOM 879 O O . VAL A 1 110 ? 2.190 -1.775 -6.988 1.00 97.44 110 VAL A O 1
ATOM 882 N N . ARG A 1 111 ? 1.500 -3.396 -5.598 1.00 97.94 111 ARG A N 1
ATOM 883 C CA . ARG A 1 111 ? 0.553 -4.009 -6.536 1.00 97.94 111 ARG A CA 1
ATOM 884 C C . ARG A 1 111 ? -0.563 -3.042 -6.914 1.00 97.94 111 ARG A C 1
ATOM 886 O O . ARG A 1 111 ? -0.818 -2.880 -8.105 1.00 97.94 111 ARG A O 1
ATOM 893 N N . ASP A 1 112 ? -1.141 -2.361 -5.930 1.00 96.88 112 ASP A N 1
ATOM 894 C CA . ASP A 1 112 ? -2.176 -1.347 -6.166 1.00 96.88 112 ASP A CA 1
ATOM 895 C C . ASP A 1 112 ? -1.614 -0.177 -6.983 1.00 96.88 112 ASP A C 1
ATOM 897 O O . ASP A 1 112 ? -2.230 0.263 -7.949 1.00 96.88 112 ASP A O 1
ATOM 901 N N . ALA A 1 113 ? -0.384 0.260 -6.685 1.00 97.69 113 ALA A N 1
ATOM 902 C CA . ALA A 1 113 ? 0.295 1.296 -7.464 1.00 97.69 113 ALA A CA 1
ATOM 903 C C . ALA A 1 113 ? 0.499 0.900 -8.940 1.00 97.69 113 ALA A C 1
ATOM 905 O O . ALA A 1 113 ? 0.374 1.744 -9.831 1.00 97.69 113 ALA A O 1
ATOM 906 N N . VAL A 1 114 ? 0.818 -0.371 -9.214 1.00 98.06 114 VAL A N 1
ATOM 907 C CA . VAL A 1 114 ? 0.954 -0.884 -10.587 1.00 98.06 114 VAL A CA 1
ATOM 908 C C . VAL A 1 114 ? -0.398 -0.918 -11.292 1.00 98.06 114 VAL A C 1
ATOM 910 O O . VAL A 1 114 ? -0.455 -0.494 -12.444 1.00 98.06 114 VAL A O 1
ATOM 913 N N . ALA A 1 115 ? -1.459 -1.373 -10.620 1.00 97.69 115 ALA A N 1
ATOM 914 C CA . ALA A 1 115 ? -2.809 -1.399 -11.180 1.00 97.69 115 ALA A CA 1
ATOM 915 C C . ALA A 1 115 ? -3.305 0.019 -11.523 1.00 97.69 115 ALA A C 1
ATOM 917 O O . ALA A 1 115 ? -3.610 0.290 -12.684 1.00 97.69 115 ALA A O 1
ATOM 918 N N . ASP A 1 116 ? -3.253 0.950 -10.561 1.00 96.88 116 ASP A N 1
ATOM 919 C CA . ASP A 1 116 ? -3.649 2.354 -10.750 1.00 96.88 116 ASP A CA 1
ATOM 920 C C . ASP A 1 116 ? -2.868 3.012 -11.903 1.00 96.88 116 ASP A C 1
ATOM 922 O O . ASP A 1 116 ? -3.418 3.759 -12.719 1.00 96.88 116 ASP A O 1
ATOM 926 N N . TYR A 1 117 ? -1.561 2.742 -11.991 1.00 97.75 117 TYR A N 1
ATOM 927 C CA . TYR A 1 117 ? -0.720 3.320 -13.035 1.00 97.75 117 TYR A CA 1
ATOM 928 C C . TYR A 1 117 ? -0.952 2.691 -14.412 1.00 97.75 117 TYR A C 1
ATOM 930 O O . TYR A 1 117 ? -0.916 3.406 -15.415 1.00 97.75 117 TYR A O 1
ATOM 938 N N . ALA A 1 118 ? -1.190 1.379 -14.485 1.00 97.19 118 ALA A N 1
ATOM 939 C CA . ALA A 1 118 ? -1.527 0.697 -15.731 1.00 97.19 118 ALA A CA 1
ATOM 940 C C . ALA A 1 118 ? -2.855 1.221 -16.295 1.00 97.19 118 ALA A C 1
ATOM 942 O O . ALA A 1 118 ? -2.909 1.598 -17.467 1.00 97.19 118 ALA A O 1
ATOM 943 N N . ASP A 1 119 ? -3.879 1.357 -15.450 1.00 97.69 119 ASP A N 1
ATOM 944 C CA . ASP A 1 119 ? -5.170 1.945 -15.817 1.00 97.69 119 ASP A CA 1
ATOM 945 C C . ASP A 1 119 ? -5.014 3.365 -16.367 1.00 97.69 119 ASP A C 1
ATOM 947 O O . ASP A 1 119 ? -5.574 3.710 -17.414 1.00 97.69 119 ASP A O 1
ATOM 951 N N . TRP A 1 120 ? -4.214 4.196 -15.693 1.00 97.62 120 TRP A N 1
ATOM 952 C CA . TRP A 1 120 ? -3.908 5.536 -16.180 1.00 97.62 120 TRP A CA 1
ATOM 953 C C . TRP A 1 120 ? -3.167 5.499 -17.522 1.00 97.62 120 TRP A C 1
ATOM 955 O O . TRP A 1 120 ? -3.520 6.247 -18.438 1.00 97.62 120 TRP A O 1
ATOM 965 N N . LEU A 1 121 ? -2.167 4.628 -17.682 1.00 97.56 121 LEU A N 1
ATOM 966 C CA . LEU A 1 121 ? -1.414 4.497 -18.928 1.00 97.56 121 LEU A CA 1
ATOM 967 C C . LEU A 1 121 ? -2.320 4.117 -20.099 1.00 97.56 121 LEU A C 1
ATOM 969 O O . LEU A 1 121 ? -2.232 4.765 -21.139 1.00 97.56 121 LEU A O 1
ATOM 973 N N . HIS A 1 122 ? -3.203 3.130 -19.931 1.00 97.31 122 HIS A N 1
ATOM 974 C CA . HIS A 1 122 ? -4.128 2.685 -20.983 1.00 97.31 122 HIS A CA 1
ATOM 975 C C . HIS A 1 122 ? -5.044 3.807 -21.474 1.00 97.31 122 HIS A C 1
ATOM 977 O O . HIS A 1 122 ? -5.347 3.884 -22.661 1.00 97.31 122 HIS A O 1
ATOM 983 N N . ARG A 1 123 ? -5.422 4.732 -20.588 1.00 96.75 123 ARG A N 1
ATOM 984 C CA . ARG A 1 123 ? -6.260 5.889 -20.941 1.00 96.75 123 ARG A CA 1
ATOM 985 C C . ARG A 1 123 ? -5.476 7.045 -21.569 1.00 96.75 123 ARG A C 1
ATOM 987 O O . ARG A 1 123 ? -6.065 7.860 -22.269 1.00 96.75 123 ARG A O 1
ATOM 994 N N . ASN A 1 124 ? -4.167 7.148 -21.319 1.00 96.38 124 ASN A N 1
ATOM 995 C CA . ASN A 1 124 ? -3.402 8.375 -21.591 1.00 96.38 124 ASN A CA 1
ATOM 996 C C . ASN A 1 124 ? -2.179 8.200 -22.505 1.00 96.38 124 ASN A C 1
ATOM 998 O O . ASN A 1 124 ? -1.592 9.201 -22.936 1.00 96.38 124 ASN A O 1
ATOM 1002 N N . ARG A 1 125 ? -1.709 6.970 -22.756 1.00 94.56 125 ARG A N 1
ATOM 1003 C CA . ARG A 1 125 ? -0.414 6.705 -23.404 1.00 94.56 125 ARG A CA 1
ATOM 1004 C C . ARG A 1 125 ? -0.458 5.473 -24.309 1.00 94.56 125 ARG A C 1
ATOM 1006 O O . ARG A 1 125 ? -0.825 4.384 -23.897 1.00 94.56 125 ARG A O 1
ATOM 1013 N N . LYS A 1 126 ? 0.095 5.611 -25.519 1.00 92.25 126 LYS A N 1
ATOM 1014 C CA . LYS A 1 126 ? 0.252 4.499 -26.480 1.00 92.25 126 LYS A CA 1
ATOM 1015 C C . LYS A 1 126 ? 1.216 3.398 -26.007 1.00 92.25 126 LYS A C 1
ATOM 1017 O O . LYS A 1 126 ? 1.183 2.289 -26.518 1.00 92.25 126 LYS A O 1
ATOM 1022 N N . SER A 1 127 ? 2.094 3.697 -25.047 1.00 91.19 127 SER A N 1
ATOM 1023 C CA . SER A 1 127 ? 3.096 2.763 -24.512 1.00 91.19 127 SER A CA 1
ATOM 1024 C C . SER A 1 127 ? 2.599 1.934 -23.321 1.00 91.19 127 SER A C 1
ATOM 1026 O O . SER A 1 127 ? 3.429 1.353 -22.614 1.00 91.19 127 SER A O 1
ATOM 1028 N N . ALA A 1 128 ? 1.287 1.916 -23.061 1.00 93.06 128 ALA A N 1
ATOM 1029 C CA . ALA A 1 128 ? 0.689 1.273 -21.894 1.00 93.06 128 ALA A CA 1
ATOM 1030 C C . ALA A 1 128 ? 1.060 -0.208 -21.796 1.00 93.06 128 ALA A C 1
ATOM 1032 O O . ALA A 1 128 ? 1.754 -0.594 -20.858 1.00 93.06 128 ALA A O 1
ATOM 1033 N N . GLU A 1 129 ? 0.732 -0.995 -22.822 1.00 94.38 129 GLU A N 1
ATOM 1034 C CA . GLU A 1 129 ? 0.967 -2.444 -22.846 1.00 94.38 129 GLU A CA 1
ATOM 1035 C C . GLU A 1 129 ? 2.447 -2.795 -22.622 1.00 94.38 129 GLU A C 1
ATOM 1037 O O . GLU A 1 129 ? 2.795 -3.621 -21.778 1.00 94.38 129 GLU A O 1
ATOM 1042 N N . ALA A 1 130 ? 3.355 -2.108 -23.322 1.00 93.62 130 ALA A N 1
ATOM 1043 C CA . ALA A 1 130 ? 4.790 -2.344 -23.182 1.00 93.62 130 ALA A CA 1
ATOM 1044 C C . ALA A 1 130 ? 5.303 -2.029 -21.765 1.00 93.62 130 ALA A C 1
ATOM 1046 O O . ALA A 1 130 ? 6.177 -2.733 -21.252 1.00 93.62 130 ALA A O 1
ATOM 1047 N N . THR A 1 131 ? 4.774 -0.979 -21.133 1.00 95.19 131 THR A N 1
ATOM 1048 C CA . THR A 1 131 ? 5.169 -0.567 -19.779 1.00 95.19 131 THR A CA 1
ATOM 1049 C C . THR A 1 131 ? 4.584 -1.510 -18.734 1.00 95.19 131 THR A C 1
ATOM 1051 O O . THR A 1 131 ? 5.300 -1.948 -17.836 1.00 95.19 131 THR A O 1
ATOM 1054 N N . GLU A 1 132 ? 3.320 -1.891 -18.884 1.00 95.75 132 GLU A N 1
ATOM 1055 C CA . GLU A 1 132 ? 2.634 -2.820 -17.992 1.00 95.75 132 GLU A CA 1
ATOM 1056 C C . GLU A 1 132 ? 3.324 -4.190 -17.978 1.00 95.75 132 GLU A C 1
ATOM 1058 O O . GLU A 1 132 ? 3.643 -4.713 -16.912 1.00 95.75 132 GLU A O 1
ATOM 1063 N N . VAL A 1 133 ? 3.693 -4.732 -19.145 1.00 95.12 133 VAL A N 1
ATOM 1064 C CA . VAL A 1 133 ? 4.466 -5.984 -19.238 1.00 95.12 133 VAL A CA 1
ATOM 1065 C C . VAL A 1 133 ? 5.772 -5.896 -18.443 1.00 95.12 133 VAL A C 1
ATOM 1067 O O . VAL A 1 133 ? 6.176 -6.866 -17.795 1.00 95.12 133 VAL A O 1
ATOM 1070 N N . VAL A 1 134 ? 6.445 -4.743 -18.473 1.00 95.00 134 VAL A N 1
ATOM 1071 C CA . VAL A 1 134 ? 7.674 -4.506 -17.706 1.00 95.00 134 VAL A CA 1
ATOM 1072 C C . VAL A 1 134 ? 7.385 -4.459 -16.204 1.00 95.00 134 VAL A C 1
ATOM 1074 O O . VAL A 1 134 ? 8.082 -5.128 -15.439 1.00 95.00 134 VAL A O 1
ATOM 1077 N N . LEU A 1 135 ? 6.365 -3.723 -15.770 1.00 96.75 135 LEU A N 1
ATOM 1078 C CA . LEU A 1 135 ? 5.998 -3.619 -14.355 1.00 96.75 135 LEU A CA 1
ATOM 1079 C C . LEU A 1 135 ? 5.530 -4.967 -13.793 1.00 96.75 135 LEU A C 1
ATOM 1081 O O . LEU A 1 135 ? 5.997 -5.379 -12.734 1.00 96.75 135 LEU A O 1
ATOM 1085 N N . ASN A 1 136 ? 4.731 -5.727 -14.537 1.00 95.50 136 ASN A N 1
ATOM 1086 C CA . ASN A 1 136 ? 4.290 -7.066 -14.144 1.00 95.50 136 ASN A CA 1
ATOM 1087 C C . ASN A 1 136 ? 5.482 -8.023 -14.004 1.00 95.50 136 ASN A C 1
ATOM 1089 O O . ASN A 1 136 ? 5.602 -8.788 -13.042 1.00 95.50 136 ASN A O 1
ATOM 1093 N N . ALA A 1 137 ? 6.422 -7.940 -14.946 1.00 94.12 137 ALA A N 1
ATOM 1094 C CA . ALA A 1 137 ? 7.618 -8.766 -14.959 1.00 94.12 137 ALA A CA 1
ATOM 1095 C C . ALA A 1 137 ? 8.591 -8.465 -13.811 1.00 94.12 137 ALA A C 1
ATOM 1097 O O . ALA A 1 137 ? 9.284 -9.388 -13.371 1.00 94.12 137 ALA A O 1
ATOM 1098 N N . TYR A 1 138 ? 8.696 -7.205 -13.380 1.00 95.31 138 TYR A N 1
ATOM 1099 C CA . TYR A 1 138 ? 9.734 -6.767 -12.448 1.00 95.31 138 TYR A CA 1
ATOM 1100 C C . TYR A 1 138 ? 9.220 -6.351 -11.068 1.00 95.31 138 TYR A C 1
ATOM 1102 O O . TYR A 1 138 ? 9.935 -6.596 -10.108 1.00 95.31 138 TYR A O 1
ATOM 1110 N N . LEU A 1 139 ? 8.027 -5.776 -10.928 1.00 95.44 139 LEU A N 1
ATOM 1111 C CA . LEU A 1 139 ? 7.426 -5.462 -9.626 1.00 95.44 139 LEU A CA 1
ATOM 1112 C C . LEU A 1 139 ? 6.506 -6.586 -9.152 1.00 95.44 139 LEU A C 1
ATOM 1114 O O . LEU A 1 139 ? 6.777 -7.167 -8.103 1.00 95.44 139 LEU A O 1
ATOM 1118 N N . LEU A 1 140 ? 5.491 -6.962 -9.939 1.00 95.44 140 LEU A N 1
ATOM 1119 C CA . LEU A 1 140 ? 4.484 -7.939 -9.487 1.00 95.44 140 LEU A CA 1
ATOM 1120 C C . LEU A 1 140 ? 5.022 -9.366 -9.332 1.00 95.44 140 LEU A C 1
ATOM 1122 O O . LEU A 1 140 ? 4.471 -10.159 -8.578 1.00 95.44 140 LEU A O 1
ATOM 1126 N N . SER A 1 141 ? 6.106 -9.695 -10.035 1.00 93.50 141 SER A N 1
ATOM 1127 C CA . SER A 1 141 ? 6.795 -10.987 -9.905 1.00 93.50 141 SER A CA 1
ATOM 1128 C C . SER A 1 141 ? 7.855 -11.003 -8.792 1.00 93.50 141 SER A C 1
ATOM 1130 O O . SER A 1 141 ? 8.641 -11.947 -8.722 1.00 93.50 141 SER A O 1
ATOM 1132 N N . SER A 1 142 ? 7.954 -9.939 -7.992 1.00 94.31 142 SER A N 1
ATOM 1133 C CA . SER A 1 142 ? 8.968 -9.779 -6.947 1.00 94.31 142 SER A CA 1
ATOM 1134 C C . SER A 1 142 ? 8.333 -9.684 -5.562 1.00 94.31 142 SER A C 1
ATOM 1136 O O . SER A 1 142 ? 7.137 -9.437 -5.438 1.00 94.31 142 SER A O 1
ATOM 1138 N N . SER A 1 143 ? 9.154 -9.796 -4.517 1.00 93.56 143 SER A N 1
ATOM 1139 C CA . SER A 1 143 ? 8.721 -9.617 -3.125 1.00 93.56 143 SER A CA 1
ATOM 1140 C C . SER A 1 143 ? 8.214 -8.206 -2.804 1.00 93.56 143 SER A C 1
ATOM 1142 O O . SER A 1 143 ? 7.635 -8.002 -1.742 1.00 93.56 143 SER A O 1
ATOM 1144 N N . LEU A 1 144 ? 8.419 -7.229 -3.695 1.00 95.94 144 LEU A N 1
ATOM 1145 C CA . LEU A 1 144 ? 7.889 -5.879 -3.515 1.00 95.94 144 LEU A CA 1
ATOM 1146 C C . LEU A 1 144 ? 6.376 -5.805 -3.724 1.00 95.94 144 LEU A C 1
ATOM 1148 O O . LEU A 1 144 ? 5.773 -4.885 -3.190 1.00 95.94 144 LEU A O 1
ATOM 1152 N N . ALA A 1 145 ? 5.779 -6.725 -4.491 1.00 96.12 145 ALA A N 1
ATOM 1153 C CA . ALA A 1 145 ? 4.400 -6.607 -4.967 1.00 96.12 145 ALA A CA 1
ATOM 1154 C C . ALA A 1 145 ? 3.395 -6.359 -3.832 1.00 96.12 145 ALA A C 1
ATOM 1156 O O . ALA A 1 145 ? 2.605 -5.423 -3.902 1.00 96.12 145 ALA A O 1
ATOM 1157 N N . ASP A 1 146 ? 3.480 -7.156 -2.770 1.00 95.69 146 ASP A N 1
ATOM 1158 C CA . ASP A 1 146 ? 2.512 -7.132 -1.669 1.00 95.69 146 ASP A CA 1
ATOM 1159 C C . ASP A 1 146 ? 2.964 -6.228 -0.510 1.00 95.69 146 ASP A C 1
ATOM 1161 O O . ASP A 1 146 ? 2.314 -6.152 0.531 1.00 95.69 146 ASP A O 1
ATOM 1165 N N . LYS A 1 147 ? 4.090 -5.520 -0.672 1.00 96.12 147 LYS A N 1
ATOM 1166 C CA . LYS A 1 147 ? 4.581 -4.588 0.339 1.00 96.12 147 LYS A CA 1
ATOM 1167 C C . LYS A 1 147 ? 3.799 -3.278 0.261 1.00 96.12 147 LYS A C 1
ATOM 1169 O O . LYS A 1 147 ? 3.601 -2.728 -0.825 1.00 96.12 147 LYS A O 1
ATOM 1174 N N . ARG A 1 148 ? 3.395 -2.751 1.420 1.00 95.56 148 ARG A N 1
ATOM 1175 C CA . ARG A 1 148 ? 2.791 -1.416 1.537 1.00 95.56 148 ARG A CA 1
ATOM 1176 C C . ARG A 1 148 ? 3.769 -0.359 1.058 1.00 95.56 148 ARG A C 1
ATOM 1178 O O . ARG A 1 148 ? 4.938 -0.381 1.440 1.00 95.56 148 ARG A O 1
ATOM 1185 N N . LEU A 1 149 ? 3.282 0.591 0.269 1.00 95.31 149 LEU A N 1
ATOM 1186 C CA . LEU A 1 149 ? 4.104 1.632 -0.339 1.00 95.31 149 LEU A CA 1
ATOM 1187 C C . LEU A 1 149 ? 4.766 2.541 0.715 1.00 95.31 149 LEU A C 1
ATOM 1189 O O . LEU A 1 149 ? 5.887 3.013 0.515 1.00 95.31 149 LEU A O 1
ATOM 1193 N N . ALA A 1 150 ? 4.103 2.734 1.859 1.00 94.25 150 ALA A N 1
ATOM 1194 C CA . ALA A 1 150 ? 4.638 3.445 3.020 1.00 94.25 150 ALA A CA 1
ATOM 1195 C C . ALA A 1 150 ? 5.782 2.692 3.734 1.00 94.25 150 ALA A C 1
ATOM 1197 O O . ALA A 1 150 ? 6.655 3.324 4.321 1.00 94.25 150 ALA A O 1
ATOM 1198 N N . ASP A 1 151 ? 5.824 1.360 3.634 1.00 95.06 151 ASP A N 1
ATOM 1199 C CA . ASP A 1 151 ? 6.788 0.509 4.347 1.00 95.06 151 ASP A CA 1
ATOM 1200 C C . ASP A 1 151 ? 7.990 0.095 3.486 1.00 95.06 151 ASP A C 1
ATOM 1202 O O . ASP A 1 151 ? 8.904 -0.595 3.961 1.00 95.06 151 ASP A O 1
ATOM 1206 N N . VAL A 1 152 ? 8.006 0.476 2.205 1.00 96.00 152 VAL A N 1
ATOM 1207 C CA . VAL A 1 152 ? 9.139 0.201 1.317 1.00 96.00 152 VAL A CA 1
ATOM 1208 C C . VAL A 1 152 ? 10.364 0.988 1.786 1.00 96.00 152 VAL A C 1
ATOM 1210 O O . VAL A 1 152 ? 10.283 2.154 2.166 1.00 96.00 152 VAL A O 1
ATOM 1213 N N . LYS A 1 153 ? 11.528 0.340 1.760 1.00 96.38 153 LYS A N 1
ATOM 1214 C CA . LYS A 1 153 ? 12.826 0.876 2.175 1.00 96.38 153 LYS A CA 1
ATOM 1215 C C . LYS A 1 153 ? 13.826 0.765 1.028 1.00 96.38 153 LYS A C 1
ATOM 1217 O O . LYS A 1 153 ? 13.677 -0.047 0.118 1.00 96.38 153 LYS A O 1
ATOM 1222 N N . ALA A 1 154 ? 14.904 1.543 1.105 1.00 95.38 154 ALA A N 1
ATOM 1223 C CA . ALA A 1 154 ? 15.993 1.473 0.126 1.00 95.38 154 ALA A CA 1
ATOM 1224 C C . ALA A 1 154 ? 16.592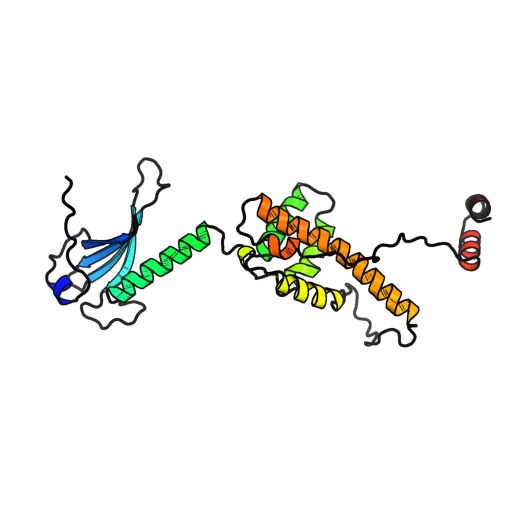 0.054 0.013 1.00 95.38 154 ALA A C 1
ATOM 1226 O O . ALA A 1 154 ? 16.839 -0.418 -1.095 1.00 95.38 154 ALA A O 1
ATOM 1227 N N . ALA A 1 155 ? 16.721 -0.658 1.140 1.00 95.38 155 ALA A N 1
ATOM 1228 C CA . ALA A 1 155 ? 17.210 -2.038 1.182 1.00 95.38 155 ALA A CA 1
ATOM 1229 C C . ALA A 1 155 ? 16.344 -3.013 0.360 1.00 95.38 155 ALA A C 1
ATOM 1231 O O . ALA A 1 15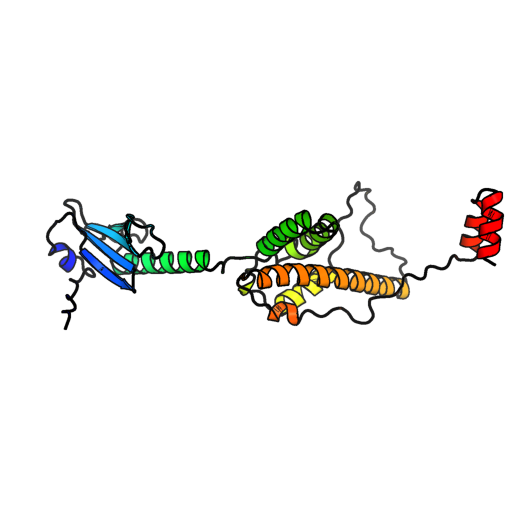5 ? 16.871 -3.946 -0.246 1.00 95.38 155 ALA A O 1
ATOM 1232 N N . ASP A 1 156 ? 15.028 -2.783 0.271 1.00 96.25 156 ASP A N 1
ATOM 1233 C CA . ASP A 1 156 ? 14.163 -3.628 -0.556 1.00 96.25 156 ASP A CA 1
ATOM 1234 C C . ASP A 1 156 ? 14.468 -3.439 -2.046 1.00 96.25 156 ASP A C 1
ATOM 1236 O O . ASP A 1 156 ? 14.477 -4.405 -2.806 1.00 96.25 156 ASP A O 1
ATOM 1240 N N . PHE A 1 157 ? 14.776 -2.208 -2.468 1.00 95.94 157 PHE A N 1
ATOM 1241 C CA . PHE A 1 157 ? 15.174 -1.919 -3.845 1.00 95.94 157 PHE A CA 1
ATOM 1242 C C . PHE A 1 157 ? 16.571 -2.453 -4.184 1.00 95.94 157 PHE A C 1
ATOM 1244 O O . PHE A 1 157 ? 16.805 -2.857 -5.323 1.00 95.94 157 PHE A O 1
ATOM 1251 N N . GLU A 1 158 ? 17.490 -2.508 -3.220 1.00 93.81 158 GLU A N 1
ATOM 1252 C CA . GLU A 1 158 ? 18.801 -3.153 -3.385 1.00 93.81 158 GLU A CA 1
ATOM 1253 C C . GLU A 1 158 ? 18.663 -4.675 -3.564 1.00 93.81 158 GLU A C 1
ATOM 1255 O O . GLU A 1 158 ? 19.237 -5.260 -4.494 1.00 93.81 158 GLU A O 1
ATOM 1260 N N . ALA A 1 159 ? 17.834 -5.314 -2.731 1.00 94.25 159 ALA A N 1
ATOM 1261 C CA . ALA A 1 159 ? 17.498 -6.730 -2.862 1.00 94.25 159 ALA A CA 1
ATOM 1262 C C . ALA A 1 159 ? 16.785 -7.013 -4.196 1.00 94.25 159 ALA A C 1
ATOM 1264 O O . ALA A 1 159 ? 17.152 -7.939 -4.928 1.00 94.25 159 ALA A O 1
ATOM 1265 N N . TRP A 1 160 ? 15.825 -6.163 -4.564 1.00 96.19 160 TRP A N 1
ATOM 1266 C CA . TRP A 1 160 ? 15.113 -6.226 -5.837 1.00 96.19 160 TRP A CA 1
ATOM 1267 C C . TRP A 1 160 ? 16.050 -6.084 -7.040 1.00 96.19 160 TRP A C 1
ATOM 1269 O O . TRP A 1 160 ? 15.947 -6.873 -7.978 1.00 96.19 160 TRP A O 1
ATOM 1279 N N . LEU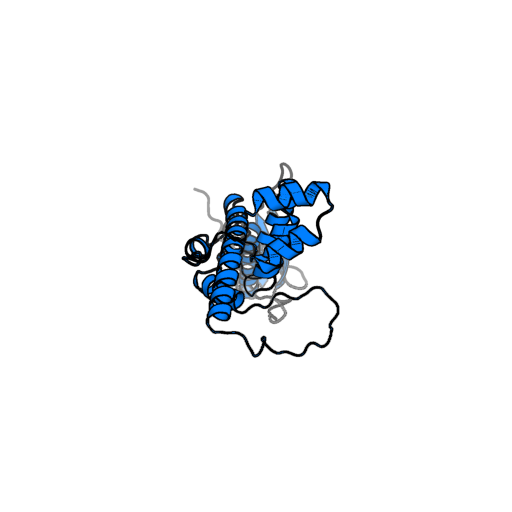 A 1 161 ? 17.007 -5.148 -7.024 1.00 93.81 161 LEU A N 1
ATOM 1280 C CA . LEU A 1 161 ? 18.001 -5.000 -8.095 1.00 93.81 161 LEU A CA 1
ATOM 1281 C C . LEU A 1 161 ? 18.869 -6.254 -8.244 1.00 93.81 161 LEU A C 1
ATOM 1283 O O . LEU A 1 161 ? 19.131 -6.700 -9.366 1.00 93.81 161 LEU A O 1
ATOM 1287 N N . THR A 1 162 ? 19.291 -6.840 -7.122 1.00 92.56 162 THR A N 1
ATOM 1288 C CA . THR A 1 162 ? 20.081 -8.079 -7.104 1.00 92.56 162 THR A CA 1
ATOM 1289 C C . THR A 1 162 ? 19.296 -9.239 -7.716 1.00 92.56 162 THR A C 1
ATOM 1291 O O . THR A 1 162 ? 19.815 -9.972 -8.565 1.00 92.56 162 THR A O 1
ATOM 1294 N N . TRP A 1 163 ? 18.020 -9.375 -7.350 1.00 94.31 163 TRP A N 1
ATOM 1295 C CA . TRP A 1 163 ? 17.107 -10.339 -7.960 1.00 94.31 163 TRP A CA 1
ATOM 1296 C C . TRP A 1 163 ? 16.903 -10.063 -9.458 1.00 94.31 163 TRP A C 1
ATOM 1298 O O . TRP A 1 163 ? 17.046 -10.968 -10.285 1.00 94.31 163 TRP A O 1
ATOM 1308 N N . ALA A 1 164 ? 16.657 -8.810 -9.844 1.00 92.81 164 ALA A N 1
ATOM 1309 C CA . ALA A 1 164 ? 16.397 -8.406 -11.224 1.00 92.81 164 ALA A CA 1
ATOM 1310 C C . ALA A 1 164 ? 17.602 -8.669 -12.146 1.00 92.81 164 ALA A C 1
ATOM 1312 O O . ALA A 1 164 ? 17.426 -9.055 -13.306 1.00 92.81 164 ALA A O 1
ATOM 1313 N N . MET A 1 165 ? 18.826 -8.535 -11.624 1.00 90.81 165 MET A N 1
ATOM 1314 C CA . MET A 1 165 ? 20.069 -8.896 -12.314 1.00 90.81 165 MET A CA 1
ATOM 1315 C C . MET A 1 165 ? 20.216 -10.400 -12.553 1.00 90.81 165 MET A C 1
ATOM 1317 O O . MET A 1 165 ? 20.851 -10.788 -13.533 1.00 90.81 165 MET A O 1
ATOM 1321 N N . LYS A 1 166 ? 19.616 -11.257 -11.722 1.00 90.31 166 LYS A N 1
ATOM 1322 C CA . LYS A 1 166 ? 19.656 -12.726 -11.870 1.00 90.31 166 LYS A CA 1
ATOM 1323 C C . LYS A 1 166 ? 18.450 -13.278 -12.635 1.00 90.31 166 LYS A C 1
ATOM 1325 O O . LYS A 1 166 ? 18.550 -14.311 -13.293 1.00 90.31 166 LYS A O 1
ATOM 1330 N N . ARG A 1 167 ? 17.328 -12.555 -12.641 1.00 87.94 167 ARG A N 1
ATOM 1331 C CA . ARG A 1 167 ? 16.065 -12.955 -13.278 1.00 87.94 167 ARG A CA 1
ATOM 1332 C C . ARG A 1 167 ? 16.242 -13.370 -14.743 1.00 87.94 167 ARG A C 1
ATOM 1334 O O . ARG A 1 167 ? 16.725 -12.594 -15.570 1.00 87.94 167 ARG A O 1
ATOM 1341 N N . ARG A 1 168 ? 15.813 -14.574 -15.120 1.00 78.19 168 ARG A N 1
ATOM 1342 C CA . ARG A 1 168 ? 15.769 -15.014 -16.528 1.00 78.19 168 ARG A CA 1
ATOM 1343 C C . ARG A 1 168 ? 14.406 -14.647 -17.121 1.00 78.19 168 ARG A C 1
ATOM 1345 O O . ARG A 1 168 ? 13.378 -14.798 -16.467 1.00 78.19 168 ARG A O 1
ATOM 1352 N N . ARG A 1 169 ? 14.382 -14.115 -18.348 1.00 71.50 169 ARG A N 1
ATOM 1353 C CA . ARG A 1 169 ? 13.119 -13.827 -19.046 1.00 71.50 169 ARG A CA 1
ATOM 1354 C C . ARG A 1 169 ? 12.470 -15.167 -19.395 1.00 71.50 169 ARG A C 1
ATOM 1356 O O . ARG A 1 169 ? 13.093 -15.950 -20.107 1.00 71.50 169 ARG A O 1
ATOM 1363 N N . LYS A 1 170 ? 11.243 -15.419 -18.925 1.00 65.56 170 LYS A N 1
ATOM 1364 C CA . LYS A 1 170 ? 10.444 -16.552 -19.415 1.00 65.56 170 LYS A CA 1
ATOM 1365 C C . LYS A 1 170 ? 10.233 -16.351 -20.923 1.00 65.56 170 LYS A C 1
ATOM 1367 O O . LYS A 1 170 ? 9.674 -15.331 -21.331 1.00 65.56 170 LYS A O 1
ATOM 1372 N N . ARG A 1 171 ? 10.770 -17.251 -21.753 1.00 56.41 171 ARG A N 1
ATOM 1373 C CA . ARG A 1 171 ? 10.510 -17.257 -23.201 1.00 56.41 171 ARG A CA 1
ATOM 1374 C C . ARG A 1 171 ? 9.071 -17.728 -23.410 1.00 56.41 171 ARG A C 1
ATOM 1376 O O . ARG A 1 171 ? 8.657 -18.707 -22.804 1.00 56.41 171 ARG A O 1
ATOM 1383 N N . ARG A 1 172 ? 8.310 -17.010 -24.235 1.00 46.38 172 ARG A N 1
ATOM 1384 C CA . ARG A 1 172 ? 6.961 -17.406 -24.651 1.00 46.38 172 ARG A CA 1
ATOM 1385 C C . ARG A 1 172 ? 7.130 -18.149 -25.980 1.00 46.38 172 ARG A C 1
ATOM 1387 O O . ARG A 1 172 ? 7.308 -17.510 -27.009 1.00 46.38 172 ARG A O 1
ATOM 1394 N N . GLY A 1 173 ? 7.235 -19.475 -25.918 1.00 45.03 173 GLY A N 1
ATOM 1395 C CA . GLY A 1 173 ? 7.488 -20.356 -27.063 1.00 45.03 173 GLY A CA 1
ATOM 1396 C C . GLY A 1 173 ? 7.710 -21.801 -26.611 1.00 45.03 173 GLY A C 1
ATOM 1397 O O . GLY A 1 173 ? 8.235 -22.008 -25.518 1.00 45.03 173 GLY A O 1
ATOM 1398 N N . LYS A 1 174 ? 7.253 -22.757 -27.435 1.00 36.16 174 LYS A N 1
ATOM 1399 C CA . LYS A 1 174 ? 7.272 -24.219 -27.231 1.00 36.16 174 LYS A CA 1
ATOM 1400 C C . LYS A 1 174 ? 8.584 -24.652 -26.568 1.00 36.16 174 LYS A C 1
ATOM 1402 O O . LYS A 1 174 ? 9.655 -24.274 -27.039 1.00 36.16 174 LYS A O 1
ATOM 1407 N N . ALA A 1 175 ? 8.486 -25.412 -25.480 1.00 40.34 175 ALA A N 1
ATOM 1408 C CA . ALA A 1 175 ? 9.626 -26.081 -24.876 1.00 40.34 175 ALA A CA 1
ATOM 1409 C C . ALA A 1 175 ? 10.178 -27.098 -25.885 1.00 40.34 175 ALA A C 1
ATOM 1411 O O . ALA A 1 175 ? 9.785 -28.254 -25.897 1.00 40.34 175 ALA A O 1
ATOM 1412 N N . THR A 1 176 ? 11.044 -26.656 -26.792 1.00 37.38 176 THR A N 1
ATOM 1413 C CA . THR A 1 176 ? 12.108 -27.532 -27.261 1.00 37.38 176 THR A CA 1
ATOM 1414 C C . THR A 1 176 ? 13.024 -27.716 -26.069 1.00 37.38 176 THR A C 1
ATOM 1416 O O . THR A 1 176 ? 13.507 -26.721 -25.517 1.00 37.38 176 THR A O 1
ATOM 1419 N N . GLU A 1 177 ? 13.200 -28.968 -25.669 1.00 37.06 177 GLU A N 1
ATOM 1420 C CA . GLU A 1 177 ? 14.169 -29.481 -24.702 1.00 37.06 177 GLU A CA 1
ATOM 1421 C C . GLU A 1 177 ? 15.605 -29.163 -25.160 1.00 37.06 177 GLU A C 1
ATOM 1423 O O . GLU A 1 177 ? 16.420 -30.033 -25.429 1.00 37.06 177 GLU A O 1
ATOM 1428 N N . ALA A 1 178 ? 15.925 -27.879 -25.301 1.00 37.53 178 ALA A N 1
ATOM 1429 C CA . ALA A 1 178 ? 17.288 -27.394 -25.335 1.00 37.53 178 ALA A CA 1
ATOM 1430 C C . ALA A 1 178 ? 17.679 -27.189 -23.875 1.00 37.53 178 ALA A C 1
ATOM 1432 O O . ALA A 1 178 ? 17.463 -26.128 -23.281 1.00 37.53 178 ALA A O 1
ATOM 1433 N N . ASP A 1 179 ? 18.144 -28.292 -23.307 1.00 35.19 179 ASP A N 1
ATOM 1434 C CA . ASP A 1 179 ? 18.815 -28.413 -22.030 1.00 35.19 179 ASP A CA 1
ATOM 1435 C C . ASP A 1 179 ? 19.693 -27.185 -21.728 1.00 35.19 179 ASP A C 1
ATOM 1437 O O . ASP A 1 179 ? 20.682 -26.906 -22.406 1.00 35.19 179 ASP A O 1
ATOM 1441 N N . GLY A 1 180 ? 19.237 -26.387 -20.759 1.00 47.09 180 GLY A N 1
ATOM 1442 C CA . GLY A 1 180 ? 19.973 -26.065 -19.532 1.00 47.09 180 GLY A CA 1
ATOM 1443 C C . GLY A 1 180 ? 21.326 -25.349 -19.574 1.00 47.09 180 GLY A C 1
ATOM 1444 O O . GLY A 1 180 ? 21.685 -24.722 -18.576 1.00 47.09 180 GLY A O 1
ATOM 1445 N N . SER A 1 181 ? 22.075 -25.357 -20.668 1.00 40.72 181 SER A N 1
ATOM 1446 C CA . SER A 1 181 ? 23.440 -24.843 -20.703 1.00 40.72 181 SER A CA 1
ATOM 1447 C C . SER A 1 181 ? 23.464 -23.376 -21.145 1.00 40.72 181 SER A C 1
ATOM 1449 O O . SER A 1 181 ? 22.862 -22.962 -22.138 1.00 40.72 181 SER A O 1
ATOM 1451 N N . ALA A 1 182 ? 24.159 -22.527 -20.376 1.00 48.50 182 ALA A N 1
ATOM 1452 C CA . ALA A 1 182 ? 24.751 -21.332 -20.975 1.00 48.50 182 ALA A CA 1
ATOM 1453 C C . ALA A 1 182 ? 25.570 -21.797 -22.192 1.00 48.50 182 ALA A C 1
ATOM 1455 O O . ALA A 1 182 ? 26.144 -22.881 -22.091 1.00 48.50 182 ALA A O 1
ATOM 1456 N N . PRO A 1 183 ? 25.628 -21.050 -23.312 1.00 45.75 183 PRO A N 1
ATOM 1457 C CA . PRO A 1 183 ? 26.488 -21.449 -24.421 1.00 45.75 183 PRO A CA 1
ATOM 1458 C C . PRO A 1 183 ? 27.885 -21.712 -23.850 1.00 45.75 183 PRO A C 1
ATOM 1460 O O . PRO A 1 183 ? 28.514 -20.805 -23.306 1.00 45.75 183 PRO A O 1
ATOM 1463 N N . SER A 1 184 ? 28.311 -22.976 -23.880 1.00 51.91 184 SER A N 1
ATOM 1464 C CA . SER A 1 184 ? 29.511 -23.493 -23.207 1.00 51.91 184 SER A CA 1
ATOM 1465 C C . SER A 1 184 ? 30.814 -22.981 -23.836 1.00 51.91 184 SER A C 1
ATOM 1467 O O . SER A 1 184 ? 31.903 -23.357 -23.420 1.00 51.91 184 SER A O 1
ATOM 1469 N N . THR A 1 185 ? 30.695 -22.071 -24.800 1.00 59.91 185 THR A N 1
ATOM 1470 C CA . THR A 1 185 ? 31.748 -21.421 -25.582 1.00 59.91 185 THR A CA 1
ATOM 1471 C C . THR A 1 185 ? 31.734 -19.900 -25.457 1.00 59.91 185 THR A C 1
ATOM 1473 O O . THR A 1 185 ? 32.357 -19.213 -26.260 1.00 59.91 185 THR A O 1
ATOM 1476 N N . GLU A 1 186 ? 31.025 -19.333 -24.479 1.00 60.06 186 GLU A N 1
ATOM 1477 C CA . GLU A 1 186 ? 30.995 -17.880 -24.358 1.00 60.06 186 GLU A CA 1
ATOM 1478 C C . GLU A 1 186 ? 32.314 -17.316 -23.808 1.00 60.06 186 GLU A C 1
ATOM 1480 O O . GLU A 1 186 ? 32.726 -17.602 -22.681 1.00 60.06 186 GLU A O 1
ATOM 1485 N N . ASN A 1 187 ? 32.958 -16.451 -24.590 1.00 80.62 187 ASN A N 1
ATOM 1486 C CA . ASN A 1 187 ? 34.160 -15.743 -24.157 1.00 80.62 187 ASN A CA 1
ATOM 1487 C C . ASN A 1 187 ? 33.806 -14.706 -23.067 1.00 80.62 187 ASN A C 1
ATOM 1489 O O . ASN A 1 187 ? 32.737 -14.092 -23.070 1.00 80.62 187 ASN A O 1
ATOM 1493 N N . LYS A 1 188 ? 34.746 -14.431 -22.155 1.00 82.25 188 LYS A N 1
ATOM 1494 C CA . LYS A 1 188 ? 34.711 -13.318 -21.190 1.00 82.25 188 LYS A CA 1
ATOM 1495 C C . LYS A 1 188 ? 34.196 -12.002 -21.796 1.00 82.25 188 LYS A C 1
ATOM 1497 O O . LYS A 1 188 ? 33.432 -11.308 -21.129 1.00 82.25 188 LYS A O 1
ATOM 1502 N N . ALA A 1 189 ? 34.573 -11.666 -23.033 1.00 81.38 189 ALA A N 1
ATOM 1503 C CA . ALA A 1 189 ? 34.103 -10.459 -23.727 1.00 81.38 189 ALA A CA 1
ATOM 1504 C C . ALA A 1 189 ? 32.587 -10.464 -24.024 1.00 81.38 189 ALA A C 1
ATOM 1506 O O . ALA A 1 189 ? 31.908 -9.445 -23.901 1.00 81.38 189 ALA A O 1
ATOM 1507 N N . GLU A 1 190 ? 32.024 -11.615 -24.376 1.00 81.25 190 GLU A N 1
ATOM 1508 C CA . GLU A 1 190 ? 30.592 -11.759 -24.648 1.00 81.25 190 GLU A CA 1
ATOM 1509 C C . GLU A 1 190 ? 29.787 -11.762 -23.341 1.00 81.25 190 GLU A C 1
ATOM 1511 O O . GLU A 1 190 ? 28.743 -11.109 -23.236 1.00 81.25 190 GLU A O 1
ATOM 1516 N N . ALA A 1 191 ? 30.328 -12.394 -22.294 1.00 82.81 191 ALA A N 1
ATOM 1517 C CA . ALA A 1 191 ? 29.744 -12.374 -20.958 1.00 82.81 191 ALA A CA 1
ATOM 1518 C C . ALA A 1 191 ? 29.669 -10.950 -20.369 1.00 82.81 191 ALA A C 1
ATOM 1520 O O . ALA A 1 191 ? 28.632 -10.570 -19.805 1.00 82.81 191 ALA A O 1
ATOM 1521 N N . THR A 1 192 ? 30.724 -10.138 -20.523 1.00 85.19 192 THR A N 1
ATOM 1522 C CA . THR A 1 192 ? 30.730 -8.733 -20.075 1.00 85.19 192 THR A CA 1
ATOM 1523 C C . THR A 1 192 ? 29.742 -7.884 -20.871 1.00 85.19 192 THR A C 1
ATOM 1525 O O . THR A 1 192 ? 28.965 -7.128 -20.277 1.00 85.19 192 THR A O 1
ATOM 1528 N N . GLU A 1 193 ? 29.683 -8.059 -22.192 1.00 85.25 193 GLU A N 1
ATOM 1529 C CA . GLU A 1 193 ? 28.718 -7.370 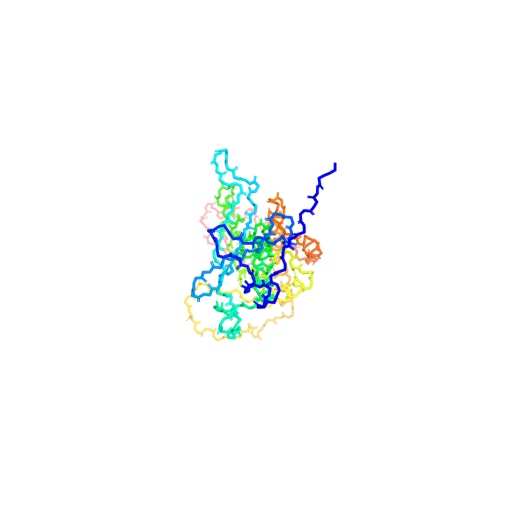-23.050 1.00 85.25 193 GLU A CA 1
ATOM 1530 C C . GLU A 1 193 ? 27.270 -7.760 -22.708 1.00 85.25 193 GLU A C 1
ATOM 1532 O O . GLU A 1 193 ? 26.385 -6.900 -22.614 1.00 85.25 193 GLU A O 1
ATOM 1537 N N . ARG A 1 194 ? 26.996 -9.038 -22.415 1.00 85.00 194 ARG A N 1
ATOM 1538 C CA . ARG A 1 194 ? 25.669 -9.471 -21.952 1.00 85.00 194 ARG A CA 1
ATOM 1539 C C . ARG A 1 194 ? 25.296 -8.823 -20.622 1.00 85.00 194 ARG A C 1
ATOM 1541 O O . ARG A 1 194 ? 24.162 -8.355 -20.465 1.00 85.00 194 ARG A O 1
ATOM 1548 N N . ALA A 1 195 ? 26.224 -8.778 -19.667 1.00 86.38 195 ALA A N 1
ATOM 1549 C CA . ALA A 1 195 ? 25.999 -8.126 -18.381 1.00 86.38 195 ALA A CA 1
ATOM 1550 C C . ALA A 1 195 ? 25.684 -6.631 -18.566 1.00 86.38 195 ALA A C 1
ATOM 1552 O O . ALA A 1 195 ? 24.734 -6.120 -17.965 1.00 86.38 195 ALA A O 1
ATOM 1553 N N . ARG A 1 196 ? 26.403 -5.944 -19.463 1.00 88.44 196 ARG A N 1
ATOM 1554 C CA . ARG A 1 196 ? 26.133 -4.547 -19.827 1.00 88.44 196 ARG A CA 1
ATOM 1555 C C . ARG A 1 196 ? 24.743 -4.367 -20.447 1.00 88.44 196 ARG A C 1
ATOM 1557 O O . ARG A 1 196 ? 23.978 -3.521 -19.986 1.00 88.44 196 ARG A O 1
ATOM 1564 N N . ARG A 1 197 ? 24.353 -5.203 -21.417 1.00 85.88 197 ARG A N 1
ATOM 1565 C CA . ARG A 1 197 ? 23.007 -5.174 -22.036 1.00 85.88 197 ARG A CA 1
ATOM 1566 C C . ARG A 1 197 ? 21.892 -5.375 -21.012 1.00 85.88 197 ARG A C 1
ATOM 1568 O O . ARG A 1 197 ? 20.833 -4.742 -21.096 1.00 85.88 197 ARG A O 1
ATOM 1575 N N . ARG A 1 198 ? 22.122 -6.248 -20.030 1.00 89.00 198 ARG A N 1
ATOM 1576 C CA . ARG A 1 198 ? 21.188 -6.461 -18.923 1.00 89.00 198 ARG A CA 1
ATOM 1577 C C . ARG A 1 198 ? 21.069 -5.214 -18.048 1.00 89.00 198 ARG A C 1
ATOM 1579 O O . ARG A 1 198 ? 19.945 -4.793 -17.788 1.00 89.00 198 ARG A O 1
ATOM 1586 N N . ARG A 1 199 ? 22.185 -4.571 -17.688 1.00 91.88 199 ARG A N 1
ATOM 1587 C CA . ARG A 1 199 ? 22.187 -3.282 -16.969 1.00 91.88 199 ARG A CA 1
ATOM 1588 C C . ARG A 1 199 ? 21.428 -2.190 -17.736 1.00 91.88 199 ARG A C 1
ATOM 1590 O O . ARG A 1 199 ? 20.608 -1.501 -17.139 1.00 91.88 199 ARG A O 1
ATOM 1597 N N . ALA A 1 200 ? 21.611 -2.086 -19.054 1.00 90.81 200 ALA A N 1
ATOM 1598 C CA . ALA A 1 200 ? 20.887 -1.119 -19.891 1.00 90.81 200 ALA A CA 1
ATOM 1599 C C . ALA A 1 200 ? 19.372 -1.382 -19.899 1.00 90.81 200 ALA A C 1
ATOM 1601 O O . ALA A 1 200 ? 18.557 -0.467 -19.808 1.00 90.81 200 ALA A O 1
ATOM 1602 N N . THR A 1 201 ? 18.979 -2.658 -19.953 1.00 90.94 201 THR A N 1
ATOM 1603 C CA . THR A 1 201 ? 17.570 -3.054 -19.834 1.00 90.94 201 THR A CA 1
ATOM 1604 C C . THR A 1 201 ? 17.011 -2.644 -18.474 1.00 90.94 201 THR A C 1
ATOM 1606 O O . THR A 1 201 ? 15.962 -2.007 -18.422 1.00 90.94 201 THR A O 1
ATOM 1609 N N . LEU A 1 202 ? 17.731 -2.929 -17.384 1.00 93.81 202 LEU A N 1
ATOM 1610 C CA . LEU A 1 202 ? 17.312 -2.541 -16.037 1.00 93.81 202 LEU A CA 1
ATOM 1611 C C . LEU A 1 202 ? 17.229 -1.025 -15.855 1.00 93.81 202 LEU A C 1
ATOM 1613 O O . LEU A 1 202 ? 16.319 -0.572 -15.178 1.00 93.81 202 LEU A O 1
ATOM 1617 N N . ASN A 1 203 ? 18.075 -0.223 -16.504 1.00 94.88 203 ASN A N 1
ATOM 1618 C CA . ASN A 1 203 ? 17.932 1.237 -16.473 1.00 94.88 203 ASN A CA 1
ATOM 1619 C C . ASN A 1 203 ? 16.573 1.705 -17.022 1.00 94.88 203 ASN A C 1
ATOM 1621 O O . ASN A 1 203 ? 15.977 2.629 -16.467 1.00 94.88 203 ASN A O 1
ATOM 1625 N N . ARG A 1 204 ? 16.048 1.049 -18.067 1.00 93.25 204 ARG A N 1
ATOM 1626 C CA . ARG A 1 204 ? 14.697 1.324 -18.591 1.00 93.25 204 ARG A CA 1
ATOM 1627 C C . ARG A 1 204 ? 13.608 0.856 -17.627 1.00 93.25 204 ARG A C 1
ATOM 1629 O O . ARG A 1 204 ? 12.652 1.589 -17.402 1.00 93.25 204 ARG A O 1
ATOM 1636 N N . VAL A 1 205 ? 13.786 -0.317 -17.016 1.00 95.25 205 VAL A N 1
ATOM 1637 C CA . VAL A 1 205 ? 12.882 -0.827 -15.969 1.00 95.25 205 VAL A CA 1
ATOM 1638 C C . VAL A 1 205 ? 12.829 0.142 -14.788 1.00 95.25 205 VAL A C 1
ATOM 1640 O O . VAL A 1 205 ? 11.743 0.492 -14.352 1.00 95.25 205 VAL A O 1
ATOM 1643 N N . ILE A 1 206 ? 13.975 0.642 -14.316 1.00 96.00 206 ILE A N 1
ATOM 1644 C CA . ILE A 1 206 ? 14.059 1.621 -13.224 1.00 96.00 206 ILE A CA 1
ATOM 1645 C C . ILE A 1 206 ? 13.256 2.882 -13.563 1.00 96.00 206 ILE A C 1
ATOM 1647 O O . ILE A 1 206 ? 12.564 3.395 -12.691 1.00 96.00 206 ILE A O 1
ATOM 1651 N N . ASN A 1 207 ? 13.299 3.371 -14.809 1.00 95.44 207 ASN A N 1
ATOM 1652 C CA . ASN A 1 207 ? 12.475 4.517 -15.211 1.00 95.44 207 ASN A CA 1
ATOM 1653 C C . ASN A 1 207 ? 10.977 4.213 -15.082 1.00 95.44 207 ASN A C 1
ATOM 1655 O O . ASN A 1 207 ? 10.254 5.014 -14.499 1.00 95.44 207 ASN A O 1
ATOM 1659 N N . ALA A 1 208 ? 10.523 3.064 -15.594 1.00 96.19 208 ALA A N 1
ATOM 1660 C CA . ALA A 1 208 ? 9.120 2.657 -15.507 1.00 96.19 208 ALA A CA 1
ATOM 1661 C C . ALA A 1 208 ? 8.670 2.476 -14.049 1.00 96.19 208 ALA A C 1
ATOM 1663 O O . ALA A 1 208 ? 7.614 2.968 -13.665 1.00 96.19 208 ALA A O 1
ATOM 1664 N N . VAL A 1 209 ? 9.506 1.836 -13.224 1.00 97.19 209 VAL A N 1
ATOM 1665 C CA . VAL A 1 209 ? 9.261 1.653 -11.787 1.00 97.19 209 VAL A CA 1
ATOM 1666 C C . VAL A 1 209 ? 9.136 3.004 -11.092 1.00 97.19 209 VAL A C 1
ATOM 1668 O O . VAL A 1 209 ? 8.131 3.256 -10.440 1.00 97.19 209 VAL A O 1
ATOM 1671 N N . LYS A 1 210 ? 10.105 3.911 -11.268 1.00 97.12 210 LYS A N 1
ATOM 1672 C CA . LYS A 1 210 ? 10.032 5.245 -10.655 1.00 97.12 210 LYS A CA 1
ATOM 1673 C C . LYS A 1 210 ? 8.812 6.029 -11.129 1.00 97.12 210 LYS A C 1
ATOM 1675 O O . LYS A 1 210 ? 8.193 6.698 -10.314 1.00 97.12 210 LYS A O 1
ATOM 1680 N N . ALA A 1 211 ? 8.456 5.946 -12.411 1.00 96.94 211 ALA A N 1
ATOM 1681 C CA . ALA A 1 211 ? 7.277 6.624 -12.944 1.00 96.94 211 ALA A CA 1
ATOM 1682 C C . ALA A 1 211 ? 5.977 6.102 -12.308 1.00 96.94 211 ALA A C 1
ATOM 1684 O O . ALA A 1 211 ? 5.150 6.907 -11.892 1.00 96.94 211 ALA A O 1
ATOM 1685 N N . CYS A 1 212 ? 5.841 4.782 -12.162 1.00 97.88 212 CYS A N 1
ATOM 1686 C CA . CYS A 1 212 ? 4.712 4.137 -11.491 1.00 97.88 212 CYS A CA 1
ATOM 1687 C C . CYS A 1 212 ? 4.599 4.553 -10.015 1.00 97.88 212 CYS A C 1
ATOM 1689 O O . CYS A 1 212 ? 3.544 4.999 -9.572 1.00 97.88 212 CYS A O 1
ATOM 1691 N N . LEU A 1 213 ? 5.696 4.487 -9.258 1.00 97.69 213 LEU A N 1
ATOM 1692 C CA . LEU A 1 213 ? 5.671 4.828 -7.832 1.00 97.69 213 LEU A CA 1
ATOM 1693 C C . LEU A 1 213 ? 5.469 6.333 -7.599 1.00 97.69 213 LEU A C 1
ATOM 1695 O O . LEU A 1 213 ? 4.701 6.725 -6.723 1.00 97.69 213 LEU A O 1
ATOM 1699 N N . ASN A 1 214 ? 6.087 7.189 -8.419 1.00 97.75 214 ASN A N 1
ATOM 1700 C CA . ASN A 1 214 ? 5.852 8.633 -8.361 1.00 97.75 214 ASN A CA 1
ATOM 1701 C C . ASN A 1 214 ? 4.416 8.995 -8.756 1.00 97.75 214 ASN A C 1
ATOM 1703 O O . ASN A 1 214 ? 3.872 9.949 -8.213 1.00 97.75 214 ASN A O 1
ATOM 1707 N N . HIS A 1 215 ? 3.784 8.246 -9.667 1.00 97.38 215 HIS A N 1
ATOM 1708 C CA . HIS A 1 215 ? 2.372 8.448 -9.987 1.00 97.38 215 HIS A CA 1
ATOM 1709 C C . HIS A 1 215 ? 1.495 8.269 -8.743 1.00 97.38 215 HIS A C 1
ATOM 1711 O O . HIS A 1 215 ? 0.655 9.126 -8.483 1.00 97.38 215 HIS A O 1
ATOM 1717 N N . ALA A 1 216 ? 1.726 7.226 -7.941 1.00 96.25 216 ALA A N 1
ATOM 1718 C CA . ALA A 1 216 ? 0.993 7.021 -6.691 1.00 96.25 216 ALA A CA 1
ATOM 1719 C C . ALA A 1 216 ? 1.197 8.186 -5.702 1.00 96.25 216 ALA A C 1
ATOM 1721 O O . ALA A 1 216 ? 0.222 8.725 -5.179 1.00 96.25 216 ALA A O 1
ATOM 1722 N N . VAL A 1 217 ? 2.443 8.639 -5.510 1.00 96.31 217 VAL A N 1
ATOM 1723 C CA . VAL A 1 217 ? 2.757 9.796 -4.645 1.00 96.31 217 VAL A CA 1
ATOM 1724 C C . VAL A 1 217 ? 2.048 11.064 -5.117 1.00 96.31 217 VAL A C 1
ATOM 1726 O O . VAL A 1 217 ? 1.423 11.758 -4.320 1.00 96.31 217 VAL A O 1
ATOM 1729 N N . ASN A 1 218 ? 2.086 11.343 -6.421 1.00 95.94 218 ASN A N 1
ATOM 1730 C CA . ASN A 1 218 ? 1.459 12.531 -7.003 1.00 95.94 218 ASN A CA 1
ATOM 1731 C C . ASN A 1 218 ? -0.075 12.527 -6.868 1.00 95.94 218 ASN A C 1
ATOM 1733 O O . ASN A 1 218 ? -0.686 13.589 -6.920 1.00 95.94 218 ASN A O 1
ATOM 1737 N N . HIS A 1 219 ? -0.690 11.357 -6.671 1.00 93.88 219 HIS A N 1
ATOM 1738 C CA . HIS A 1 219 ? -2.124 11.199 -6.407 1.00 93.88 219 HIS A CA 1
ATOM 1739 C C . HIS A 1 219 ? -2.440 11.048 -4.908 1.00 93.88 219 HIS A C 1
ATOM 1741 O O . HIS A 1 219 ? -3.510 10.563 -4.542 1.00 93.88 219 HIS A O 1
ATOM 1747 N N . GLY A 1 220 ? -1.514 11.447 -4.028 1.00 90.94 220 GLY A N 1
ATOM 1748 C CA . GLY A 1 220 ? -1.736 11.518 -2.584 1.00 90.94 220 GLY A CA 1
ATOM 1749 C C . GLY A 1 220 ? -1.748 10.167 -1.867 1.00 90.94 220 GLY A C 1
ATOM 1750 O O . GLY A 1 220 ? -2.237 10.088 -0.741 1.00 90.94 220 GLY A O 1
ATOM 1751 N N . LYS A 1 221 ? -1.234 9.096 -2.486 1.00 93.81 221 LYS A N 1
ATOM 1752 C CA . LYS A 1 221 ? -1.142 7.787 -1.825 1.00 93.81 221 LYS A CA 1
ATOM 1753 C C . LYS A 1 221 ? -0.031 7.806 -0.761 1.00 93.81 221 LYS A C 1
ATOM 1755 O O . LYS A 1 221 ? 1.075 8.259 -1.074 1.00 93.81 221 LYS A O 1
ATOM 1760 N N . PRO A 1 222 ? -0.272 7.296 0.465 1.00 92.00 222 PRO A N 1
ATOM 1761 C CA . PRO A 1 222 ? 0.763 7.198 1.493 1.00 92.00 222 PRO A CA 1
ATOM 1762 C C . PRO A 1 222 ? 1.956 6.369 1.014 1.00 92.00 222 PRO A C 1
ATOM 1764 O O . PRO A 1 222 ? 1.799 5.247 0.532 1.00 92.00 222 PRO A O 1
ATOM 1767 N N . ALA A 1 223 ? 3.160 6.925 1.135 1.00 94.69 223 ALA A N 1
ATOM 1768 C CA . ALA A 1 223 ? 4.343 6.347 0.519 1.00 94.69 223 ALA A CA 1
ATOM 1769 C C . ALA A 1 223 ? 5.648 6.814 1.167 1.00 94.69 223 ALA A C 1
ATOM 1771 O O . ALA A 1 223 ? 5.747 7.946 1.636 1.00 94.69 223 ALA A O 1
ATOM 1772 N N . ASN A 1 224 ? 6.684 5.975 1.088 1.00 95.00 224 ASN A N 1
ATOM 1773 C CA . ASN A 1 224 ? 8.054 6.353 1.431 1.00 95.00 224 ASN A CA 1
ATOM 1774 C C . ASN A 1 224 ? 8.886 6.630 0.165 1.00 95.00 224 ASN A C 1
ATOM 1776 O O . ASN A 1 224 ? 9.659 5.782 -0.287 1.00 95.00 224 ASN A O 1
ATOM 1780 N N . ALA A 1 225 ? 8.720 7.819 -0.423 1.00 94.69 225 ALA A N 1
ATOM 1781 C CA . ALA A 1 225 ? 9.354 8.185 -1.697 1.00 94.69 225 ALA A CA 1
ATOM 1782 C C . ALA A 1 225 ? 10.894 8.152 -1.666 1.00 94.69 225 ALA A C 1
ATOM 1784 O O . ALA A 1 225 ? 11.541 7.821 -2.668 1.00 94.69 225 ALA A O 1
ATOM 1785 N N . ASP A 1 226 ? 11.493 8.410 -0.502 1.00 95.06 226 ASP A N 1
ATOM 1786 C CA . ASP A 1 226 ? 12.944 8.365 -0.312 1.00 95.06 226 ASP A CA 1
ATOM 1787 C C . ASP A 1 226 ? 13.539 6.983 -0.611 1.00 95.06 226 ASP A C 1
ATOM 1789 O O . ASP A 1 226 ? 14.695 6.879 -1.045 1.00 95.06 226 ASP A O 1
ATOM 1793 N N . ALA A 1 227 ? 12.750 5.913 -0.445 1.00 95.19 227 ALA A N 1
ATOM 1794 C CA . ALA A 1 227 ? 13.183 4.546 -0.705 1.00 95.19 227 ALA A CA 1
ATOM 1795 C C . ALA A 1 227 ? 13.656 4.350 -2.155 1.00 95.19 227 ALA A C 1
ATOM 1797 O O . ALA A 1 227 ? 14.742 3.810 -2.381 1.00 95.19 227 ALA A O 1
ATOM 1798 N N . TRP A 1 228 ? 12.891 4.828 -3.144 1.00 95.12 228 TRP A N 1
ATOM 1799 C CA . TRP A 1 228 ? 13.267 4.737 -4.563 1.00 95.12 228 TRP A CA 1
ATOM 1800 C C . TRP A 1 228 ? 13.911 6.015 -5.112 1.00 95.12 228 TRP A C 1
ATOM 1802 O O . TRP A 1 228 ? 14.460 5.999 -6.220 1.00 95.12 228 TRP A O 1
ATOM 1812 N N . ALA A 1 229 ? 13.937 7.116 -4.358 1.00 92.81 229 ALA A N 1
ATOM 1813 C CA . ALA A 1 229 ? 14.805 8.248 -4.681 1.00 92.81 229 ALA A CA 1
ATOM 1814 C C . ALA A 1 229 ? 16.276 7.792 -4.741 1.00 92.81 229 ALA A C 1
ATOM 1816 O O . ALA A 1 229 ? 16.992 8.096 -5.700 1.00 92.81 229 ALA A O 1
ATOM 1817 N N . ARG A 1 230 ? 16.683 6.942 -3.785 1.00 91.06 230 ARG A N 1
ATOM 1818 C CA . ARG A 1 230 ? 18.028 6.345 -3.692 1.00 91.06 230 ARG A CA 1
ATOM 1819 C C . ARG A 1 230 ? 18.311 5.254 -4.730 1.00 91.06 230 ARG A C 1
ATOM 1821 O O . ARG A 1 230 ? 19.475 4.916 -4.942 1.00 91.06 230 ARG A O 1
ATOM 1828 N N . LEU A 1 231 ? 17.290 4.740 -5.421 1.00 92.56 231 LEU A N 1
ATOM 1829 C CA . LEU A 1 231 ? 17.449 3.750 -6.490 1.00 92.56 231 LEU A CA 1
ATOM 1830 C C . LEU A 1 231 ? 18.177 4.378 -7.691 1.00 92.56 231 LEU A C 1
ATOM 1832 O O . LEU A 1 231 ? 17.602 5.166 -8.448 1.00 92.56 231 LEU A O 1
ATOM 1836 N N . LYS A 1 232 ? 19.457 4.045 -7.873 1.00 89.38 232 LYS A N 1
ATOM 1837 C CA . LYS A 1 232 ? 20.305 4.596 -8.941 1.00 89.38 232 LYS A CA 1
ATOM 1838 C C . LYS A 1 232 ? 20.366 3.670 -10.154 1.00 89.38 232 LYS A C 1
ATOM 1840 O O . LYS A 1 232 ? 20.326 2.450 -10.039 1.00 89.38 232 LYS A O 1
ATOM 1845 N N . LYS A 1 233 ? 20.501 4.283 -11.331 1.00 91.25 233 LYS A N 1
ATOM 1846 C CA . LYS A 1 233 ? 20.799 3.584 -12.586 1.00 91.25 233 LYS A CA 1
ATOM 1847 C C . LYS A 1 233 ? 22.220 3.023 -12.563 1.00 91.25 233 LYS A C 1
ATOM 1849 O O . LYS A 1 233 ? 23.116 3.598 -11.943 1.00 91.25 233 LYS A O 1
ATOM 1854 N N . PHE A 1 234 ? 22.441 1.949 -13.312 1.00 88.75 234 PHE A N 1
ATOM 1855 C CA . PHE A 1 234 ? 23.780 1.444 -13.589 1.00 88.75 234 PHE A CA 1
ATOM 1856 C C . PHE A 1 234 ? 24.534 2.423 -14.495 1.00 88.75 234 PHE A C 1
ATOM 1858 O O . PHE A 1 234 ? 24.017 2.832 -15.540 1.00 88.75 234 PHE A O 1
ATOM 1865 N N . ARG A 1 235 ? 25.762 2.779 -14.100 1.00 86.06 235 ARG A N 1
ATOM 1866 C CA . ARG A 1 235 ? 26.666 3.627 -14.892 1.00 86.06 235 ARG A CA 1
ATOM 1867 C C . ARG A 1 235 ? 27.198 2.872 -16.113 1.00 86.06 235 ARG A C 1
ATOM 1869 O O . ARG A 1 235 ? 27.332 1.649 -16.070 1.00 86.06 235 ARG A O 1
ATOM 1876 N N . SER A 1 236 ? 27.491 3.613 -17.182 1.00 78.06 236 SER A N 1
ATOM 1877 C CA . SER A 1 236 ? 28.124 3.112 -18.417 1.00 78.06 236 SER A CA 1
ATOM 1878 C C . SER A 1 236 ? 27.429 1.893 -19.039 1.00 78.06 236 SER A C 1
ATOM 1880 O O . SER A 1 236 ? 28.065 1.014 -19.616 1.00 78.06 236 SER A O 1
ATOM 1882 N N . ALA A 1 237 ? 26.109 1.802 -18.872 1.00 76.38 237 ALA A N 1
ATOM 1883 C CA . ALA A 1 237 ? 25.328 0.677 -19.368 1.00 76.38 237 ALA A CA 1
ATOM 1884 C C . ALA A 1 237 ? 24.762 0.940 -20.768 1.00 76.38 237 ALA A C 1
ATOM 1886 O O . ALA A 1 237 ? 24.715 0.022 -21.587 1.00 76.38 237 ALA A O 1
ATOM 1887 N N . ASP A 1 238 ? 24.360 2.178 -21.055 1.00 68.31 238 ASP A N 1
ATOM 1888 C CA . ASP A 1 238 ? 23.830 2.553 -22.362 1.00 68.31 238 ASP A CA 1
ATOM 1889 C C . ASP A 1 238 ? 24.961 2.689 -23.387 1.00 68.31 238 ASP A C 1
ATOM 1891 O O . ASP A 1 238 ? 25.944 3.387 -23.165 1.00 68.31 238 ASP A O 1
ATOM 1895 N N . SER A 1 239 ? 24.810 2.003 -24.521 1.00 67.38 239 SER A N 1
ATOM 1896 C CA . SER A 1 239 ? 25.572 2.285 -25.738 1.00 67.38 239 SER A CA 1
ATOM 1897 C C . SER A 1 239 ? 24.590 2.360 -26.895 1.00 67.38 239 SER A C 1
ATOM 1899 O O . SER A 1 239 ? 23.634 1.573 -26.951 1.00 67.38 239 SER A O 1
ATOM 1901 N N . ALA A 1 240 ? 24.842 3.267 -27.835 1.00 67.25 240 ALA A N 1
ATOM 1902 C CA . ALA A 1 240 ? 24.187 3.203 -29.128 1.00 67.25 240 ALA A CA 1
ATOM 1903 C C . ALA A 1 240 ? 24.488 1.834 -29.757 1.00 67.25 240 ALA A C 1
ATOM 1905 O O . ALA A 1 240 ? 25.616 1.336 -29.692 1.00 67.25 240 ALA A O 1
ATOM 1906 N N . ARG A 1 241 ? 23.464 1.187 -30.318 1.00 61.22 241 ARG A N 1
ATOM 1907 C CA . ARG A 1 241 ? 23.663 -0.009 -31.139 1.00 61.22 241 ARG A CA 1
ATOM 1908 C C . ARG A 1 241 ? 24.108 0.454 -32.519 1.00 61.22 241 ARG A C 1
ATOM 1910 O O . ARG A 1 241 ? 23.297 0.518 -33.432 1.00 61.22 241 ARG A O 1
ATOM 1917 N N . LEU A 1 242 ? 25.379 0.805 -32.644 1.00 67.25 242 LEU A N 1
ATOM 1918 C CA . LEU A 1 242 ? 26.003 1.003 -33.944 1.00 67.25 242 LEU A CA 1
ATOM 1919 C C . LEU A 1 242 ? 26.345 -0.391 -34.474 1.00 67.25 242 LEU A C 1
ATOM 1921 O O . LEU A 1 242 ? 27.347 -0.982 -34.076 1.00 67.25 242 LEU A O 1
ATOM 1925 N N . ARG A 1 243 ? 25.436 -0.979 -35.261 1.00 71.00 243 ARG A N 1
ATOM 1926 C CA . ARG A 1 243 ? 25.712 -2.219 -35.992 1.00 71.00 243 ARG A CA 1
ATOM 1927 C C . ARG A 1 243 ? 26.169 -1.830 -37.387 1.00 71.00 243 ARG A C 1
ATOM 1929 O O . ARG A 1 243 ? 25.361 -1.361 -38.179 1.00 71.00 243 ARG A O 1
ATOM 1936 N N . TRP A 1 244 ? 27.442 -2.063 -37.654 1.00 81.19 244 TRP A N 1
ATOM 1937 C CA . TRP A 1 244 ? 27.992 -2.044 -39.000 1.00 81.19 244 TRP A CA 1
ATOM 1938 C C . TRP A 1 244 ? 27.812 -3.431 -39.612 1.00 81.19 244 TRP A C 1
ATOM 1940 O O . TRP A 1 244 ? 27.883 -4.429 -38.888 1.00 81.19 244 TRP A O 1
ATOM 1950 N N . LEU A 1 245 ? 27.536 -3.489 -40.912 1.00 84.31 245 LEU A N 1
ATOM 1951 C CA . LEU A 1 245 ? 27.613 -4.746 -41.649 1.00 84.31 245 LEU A CA 1
ATOM 1952 C C . LEU A 1 245 ? 29.089 -5.127 -41.755 1.00 84.31 245 LEU A C 1
ATOM 1954 O O . LEU A 1 245 ? 29.928 -4.272 -42.044 1.00 84.31 245 LEU A O 1
ATOM 1958 N N . THR A 1 246 ? 29.423 -6.394 -41.520 1.00 86.06 246 THR A N 1
ATOM 1959 C CA . THR A 1 246 ? 30.737 -6.893 -41.949 1.00 86.06 246 THR A CA 1
ATOM 1960 C C . THR A 1 246 ? 30.809 -6.877 -43.475 1.00 86.06 246 THR A C 1
ATOM 1962 O O . THR A 1 246 ? 29.774 -6.904 -44.137 1.00 86.06 246 THR A O 1
ATOM 1965 N N . VAL A 1 247 ? 32.014 -6.905 -44.048 1.00 86.38 247 VAL A N 1
ATOM 1966 C CA . VAL A 1 247 ? 32.195 -7.002 -45.512 1.00 86.38 247 VAL A CA 1
ATOM 1967 C C . VAL A 1 247 ? 31.387 -8.175 -46.080 1.00 86.38 247 VAL A C 1
ATOM 1969 O O . VAL A 1 247 ? 30.607 -8.016 -47.010 1.00 86.38 247 VAL A O 1
ATOM 1972 N N . THR A 1 248 ? 31.448 -9.327 -45.413 1.00 88.50 248 THR A N 1
ATOM 1973 C CA . THR A 1 248 ? 30.687 -10.524 -45.792 1.00 88.50 248 THR A CA 1
ATOM 1974 C C . THR A 1 248 ? 29.168 -10.368 -45.649 1.00 88.50 248 THR A C 1
ATOM 1976 O O . THR A 1 248 ? 28.413 -10.937 -46.436 1.00 88.50 248 THR A O 1
ATOM 1979 N N . GLU A 1 249 ? 28.675 -9.623 -44.655 1.00 89.06 249 GLU A N 1
ATOM 1980 C CA . GLU A 1 249 ? 27.245 -9.316 -44.517 1.00 89.06 249 GLU A CA 1
ATOM 1981 C C . GLU A 1 249 ? 26.783 -8.296 -45.570 1.00 89.06 249 GLU A C 1
ATOM 1983 O O . GLU A 1 249 ? 25.681 -8.434 -46.100 1.00 89.06 249 GLU A O 1
ATOM 1988 N N . ALA A 1 250 ? 27.622 -7.310 -45.896 1.00 90.00 250 ALA A N 1
ATOM 1989 C CA . ALA A 1 250 ? 27.379 -6.315 -46.934 1.00 90.00 250 ALA A CA 1
ATOM 1990 C C . ALA A 1 250 ? 27.293 -6.967 -48.323 1.00 90.00 250 ALA A C 1
ATOM 1992 O O . ALA A 1 250 ? 26.323 -6.739 -49.043 1.00 90.00 250 ALA A O 1
ATOM 1993 N N . GLU A 1 251 ? 28.227 -7.860 -48.661 1.00 88.50 251 GLU A N 1
ATOM 1994 C CA . GLU A 1 251 ? 28.203 -8.652 -49.900 1.00 88.50 251 GLU A CA 1
ATOM 1995 C C . GLU A 1 251 ? 26.945 -9.523 -49.996 1.00 88.50 251 GLU A C 1
ATOM 1997 O O . GLU A 1 251 ? 26.275 -9.568 -51.030 1.00 88.50 251 GLU A O 1
ATOM 2002 N N . ARG A 1 252 ? 26.567 -10.197 -48.902 1.00 91.12 252 ARG A N 1
ATOM 2003 C CA . ARG A 1 252 ? 25.330 -10.994 -48.857 1.00 91.12 252 ARG A CA 1
ATOM 2004 C C . ARG A 1 252 ? 24.091 -10.133 -49.069 1.00 91.12 252 ARG A C 1
ATOM 2006 O O . ARG A 1 252 ? 23.185 -10.559 -49.780 1.00 91.12 252 ARG A O 1
ATOM 2013 N N . LEU A 1 253 ? 24.050 -8.939 -48.478 1.00 91.38 253 LEU A N 1
ATOM 2014 C CA . LEU A 1 253 ? 22.952 -7.998 -48.669 1.00 91.38 253 LEU A CA 1
ATOM 2015 C C . LEU A 1 253 ? 22.864 -7.532 -50.129 1.00 91.38 253 LEU A C 1
ATOM 2017 O O . LEU A 1 253 ? 21.774 -7.538 -50.696 1.00 91.38 253 LEU A O 1
ATOM 2021 N N . GLN A 1 254 ? 23.995 -7.190 -50.752 1.00 90.75 254 GLN A N 1
ATOM 2022 C CA . GLN A 1 254 ? 24.049 -6.807 -52.166 1.00 90.75 254 GLN A CA 1
ATOM 2023 C C . GLN A 1 254 ? 23.564 -7.945 -53.074 1.00 90.75 254 GLN A C 1
ATOM 2025 O O . GLN A 1 254 ? 22.734 -7.726 -53.956 1.00 90.75 254 GLN A O 1
ATOM 2030 N N . ASN A 1 255 ? 24.015 -9.176 -52.825 1.00 90.50 255 ASN A N 1
ATOM 2031 C CA . ASN A 1 255 ? 23.631 -10.344 -53.618 1.00 90.50 255 ASN A CA 1
ATOM 2032 C C . ASN A 1 255 ? 22.147 -10.707 -53.463 1.00 90.50 255 ASN A C 1
ATOM 2034 O O . ASN A 1 255 ? 21.517 -11.114 -54.438 1.00 90.50 255 ASN A O 1
ATOM 2038 N N . ALA A 1 256 ? 21.574 -10.517 -52.273 1.00 92.81 256 ALA A N 1
ATOM 2039 C CA . ALA A 1 256 ? 20.155 -10.755 -52.012 1.00 92.81 256 ALA A CA 1
ATOM 2040 C C . ALA A 1 256 ? 19.231 -9.634 -52.527 1.00 92.81 256 ALA A C 1
ATOM 2042 O O . ALA A 1 256 ? 18.022 -9.843 -52.634 1.00 92.81 256 ALA A O 1
ATOM 2043 N N . ALA A 1 257 ? 19.766 -8.449 -52.835 1.00 91.88 257 ALA A N 1
ATOM 2044 C CA . ALA A 1 257 ? 18.987 -7.335 -53.361 1.00 91.88 257 ALA A CA 1
ATOM 2045 C C . ALA A 1 257 ? 18.622 -7.540 -54.843 1.00 91.88 257 ALA A C 1
ATOM 2047 O O . ALA A 1 257 ? 19.418 -8.057 -55.633 1.00 91.88 257 ALA A O 1
ATOM 2048 N N . ALA A 1 258 ? 17.420 -7.085 -55.218 1.00 92.12 258 ALA A N 1
ATOM 2049 C CA . ALA A 1 258 ? 16.988 -6.996 -56.613 1.00 92.12 258 ALA A CA 1
ATOM 2050 C C . ALA A 1 258 ? 17.936 -6.083 -57.423 1.00 92.12 258 ALA A C 1
ATOM 2052 O O . ALA A 1 258 ? 18.531 -5.183 -56.826 1.00 92.12 258 ALA A O 1
ATOM 2053 N N . PRO A 1 259 ? 18.072 -6.267 -58.753 1.00 88.69 259 PRO A N 1
ATOM 2054 C CA . PRO A 1 259 ? 19.074 -5.564 -59.565 1.00 88.69 259 PRO A CA 1
ATOM 2055 C C . PRO A 1 259 ? 19.093 -4.040 -59.372 1.00 88.69 259 PRO A C 1
ATOM 2057 O O . PRO A 1 259 ? 20.153 -3.471 -59.113 1.00 88.69 259 PRO A O 1
ATOM 2060 N N . ASP A 1 260 ? 17.923 -3.401 -59.380 1.00 89.50 260 ASP A N 1
ATOM 2061 C CA . ASP A 1 260 ? 17.793 -1.943 -59.251 1.00 89.50 260 ASP A CA 1
ATOM 2062 C C . ASP A 1 260 ? 18.181 -1.444 -57.847 1.00 89.50 260 ASP A C 1
ATOM 2064 O O . ASP A 1 260 ? 18.804 -0.395 -57.685 1.00 89.50 260 ASP A O 1
ATOM 2068 N N . LEU A 1 261 ? 17.869 -2.231 -56.811 1.00 90.56 261 LEU A N 1
ATOM 2069 C CA . LEU A 1 261 ? 18.214 -1.920 -55.422 1.00 90.56 261 LEU A CA 1
ATOM 2070 C C . LEU A 1 261 ? 19.689 -2.218 -55.122 1.00 90.56 261 LEU A C 1
ATOM 2072 O O . LEU A 1 261 ? 20.300 -1.533 -54.304 1.00 90.56 261 LEU A O 1
ATOM 2076 N N . ARG A 1 262 ? 20.282 -3.212 -55.790 1.00 90.81 262 ARG A N 1
ATOM 2077 C CA . ARG A 1 262 ? 21.691 -3.584 -55.620 1.00 90.81 262 ARG A CA 1
ATOM 2078 C C . ARG A 1 262 ? 22.621 -2.431 -55.977 1.00 90.81 262 ARG A C 1
ATOM 2080 O O . ARG A 1 262 ? 23.569 -2.202 -55.235 1.00 90.81 262 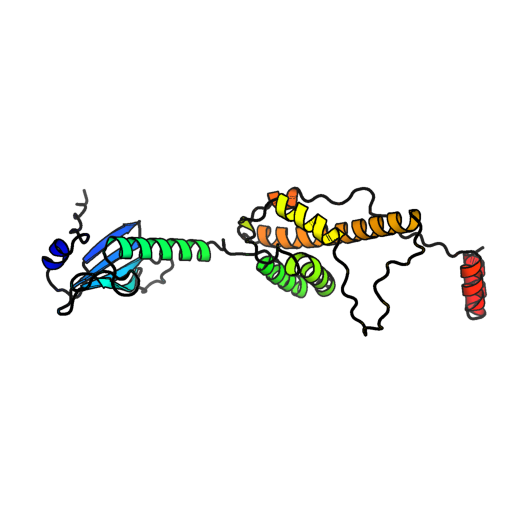ARG A O 1
ATOM 2087 N N . ALA A 1 263 ? 22.338 -1.691 -57.052 1.00 85.88 263 ALA A N 1
ATOM 2088 C CA . ALA A 1 263 ? 23.131 -0.523 -57.441 1.00 85.88 263 ALA A CA 1
ATOM 2089 C C . ALA A 1 263 ? 23.135 0.558 -56.343 1.00 85.88 263 ALA A C 1
ATOM 2091 O O . ALA A 1 263 ? 24.188 1.088 -55.991 1.00 85.88 263 ALA A O 1
ATOM 2092 N N . LEU A 1 264 ? 21.970 0.820 -55.741 1.00 88.44 264 LEU A N 1
ATOM 2093 C CA . LEU A 1 264 ? 21.822 1.785 -54.649 1.00 88.44 264 LEU A CA 1
ATOM 2094 C C . LEU A 1 264 ? 22.515 1.313 -53.358 1.00 88.44 264 LEU A C 1
ATOM 2096 O O . LEU A 1 264 ? 23.195 2.089 -52.692 1.00 88.44 264 LEU A O 1
ATOM 2100 N N . VAL A 1 265 ? 22.375 0.029 -53.020 1.00 87.75 265 VAL A N 1
ATOM 2101 C CA . VAL A 1 265 ? 23.016 -0.579 -51.845 1.00 87.75 265 VAL A CA 1
ATOM 2102 C C . VAL A 1 265 ? 24.538 -0.631 -52.005 1.00 87.75 265 VAL A C 1
ATOM 2104 O O . VAL A 1 265 ? 25.249 -0.363 -51.044 1.00 87.75 265 VAL A O 1
ATOM 2107 N N . ALA A 1 266 ? 25.055 -0.924 -53.201 1.00 85.75 266 ALA A N 1
ATOM 2108 C CA . ALA A 1 266 ? 26.490 -0.917 -53.479 1.00 85.75 266 ALA A CA 1
ATOM 2109 C C . ALA A 1 266 ? 27.089 0.495 -53.367 1.00 85.75 266 ALA A C 1
ATOM 2111 O O . ALA A 1 266 ? 28.134 0.663 -52.746 1.00 85.75 266 ALA A O 1
ATOM 2112 N N . ALA A 1 267 ? 26.399 1.518 -53.885 1.00 85.62 267 ALA A N 1
ATOM 2113 C CA . ALA A 1 267 ? 26.841 2.910 -53.779 1.00 85.62 267 ALA A CA 1
ATOM 2114 C C . ALA A 1 267 ? 26.862 3.437 -52.332 1.00 85.62 267 ALA A C 1
ATOM 2116 O O . ALA A 1 267 ? 27.673 4.296 -52.012 1.00 85.62 267 ALA A O 1
ATOM 2117 N N . GLY A 1 268 ? 25.979 2.933 -51.462 1.00 82.19 268 GLY A N 1
ATOM 2118 C CA . GLY A 1 268 ? 25.923 3.325 -50.050 1.00 82.19 268 GLY A CA 1
ATOM 2119 C C . GLY A 1 268 ? 26.805 2.502 -49.101 1.00 82.19 268 GLY A C 1
ATOM 2120 O O . GLY A 1 268 ? 26.854 2.825 -47.916 1.00 82.19 268 GLY A O 1
ATOM 2121 N N . LEU A 1 269 ? 27.438 1.423 -49.579 1.00 81.19 269 LEU A N 1
ATOM 2122 C CA . LEU A 1 269 ? 28.283 0.526 -48.774 1.00 81.19 269 LEU A CA 1
ATOM 2123 C C . LEU A 1 269 ? 29.771 0.544 -49.172 1.00 81.19 269 LEU A C 1
ATOM 2125 O O . LEU A 1 269 ? 30.565 -0.075 -48.461 1.00 81.19 269 LEU A O 1
ATOM 2129 N N . ASN A 1 270 ? 30.124 1.219 -50.274 1.00 59.81 270 ASN A N 1
ATOM 2130 C CA . ASN A 1 270 ? 31.502 1.578 -50.641 1.00 59.81 270 ASN A CA 1
ATOM 2131 C C . ASN A 1 270 ? 31.974 2.810 -49.864 1.00 59.81 270 ASN A C 1
ATOM 2133 O O . ASN A 1 270 ? 33.175 2.845 -49.521 1.00 59.81 270 ASN A O 1
#

Sequence (270 aa):
MARIRKSRSLDSREARAALSARQEPYWHRIEQGLFIGYRKSKAGGRWLVRRYRPTAAPGESRYVERALALADDHRKADGVEVLDFGQAQRKILTEAAEQAIEASGQNFTVRDAVADYADWLHRNRKSAEATEVVLNAYLLSSSLADKRLADVKAADFEAWLTWAMKRRRKRRGKATEADGSAPSTENKAEATERARRRRATLNRVINAVKACLNHAVNHGKPANADAWARLKKFRSADSARLRWLTVTEAERLQNAAAPDLRALVAAGLN

Radius of gyration: 33.01 Å; chains: 1; bounding box: 69×56×100 Å

Secondary structure (DSSP, 8-state):
-----PPPP-SSHHHHHTSPP-SS-EEEEEETTEEEEEE--TT--EEEEEEE-TTPPTTS-SEEEEEEEEETTSS---SSSEE-HHHHHHHHHHHHHHHHHHHHTTT-BHHHHHHHHHHHHHHH-TTHHHHHHHHIIIIITSTTTTSBTTT--HHHHHHHHHHHHHPPP---S------S---TT--HHHHHHHHHHHHHHHHHHHHHHHHHHHHHHHTT----THHHHS-PPPTT-------PPPHHHHHHHHHHS-HHHHHHHHHHH-

Organism: NCBI:txid410659

Foldseek 3Di:
DDDPPPQQDQQDLVSVVPDDADPFFRWDDPDVQWIWTWHQDPVAIWIKIKGADPPADVPDDRIDIDTDATECNPHHAPLHHYDGPVSSSVVSVVVVVVVVCVVLLQQPALQNLLVVVLVVCVVPHPCSVVLSVLCCQQQVVDPRNRDGQQPAALVRLVVSVVCLLVDDDDDPDDPPVPDDDDPPPDDPVNVVLVSLQSLVVVLVSLVSSLVSSVVCVVVVRNHDNVSSVPVDRDPPSDDPPPDDQDPVRLVVVLVPDDPVVSVVSVVVND

pLDDT: mean 86.74, std 14.45, range [34.53, 98.06]